Protein AF-A0AAW0NB12-F1 (afdb_monomer)

Solvent-accessible surface area (backbone atoms only — not comparable to full-atom values): 18457 Å² total; per-residue (Å²): 117,68,75,61,53,55,55,57,51,51,53,54,52,49,55,53,48,54,54,49,54,54,54,53,52,50,53,50,55,52,50,51,55,52,52,51,53,50,51,54,52,54,50,55,50,51,53,54,49,56,53,52,50,55,51,54,51,52,50,53,53,52,53,52,51,54,54,52,53,54,53,50,52,54,51,51,56,55,48,53,58,60,62,65,69,75,74,82,88,81,90,85,81,89,84,88,84,89,82,87,86,80,89,85,83,87,84,87,89,78,88,84,88,88,89,84,88,81,88,80,82,89,80,90,75,92,75,69,96,78,79,87,83,86,76,80,51,76,68,58,47,42,74,55,22,34,34,38,40,10,37,29,52,68,70,31,78,62,70,50,77,47,41,51,72,38,48,62,38,68,87,82,38,96,48,32,34,12,40,34,27,77,27,20,34,35,40,38,11,48,28,52,72,72,31,66,61,55,43,85,42,48,48,44,81,35,42,45,43,46,78,74,70,67,46,92,64,39,61,23,13,34,36,53,51,80,89,56,87,77,71,44,31,34,37,42,12,46,27,49,71,70,30,74,63,72,50,81,40,66,67,67,36,52,38,38,44,81,75,67,71,44,89,41,48,29,13,40,36,27,74,32,45,42,37,40,39,9,46,28,53,69,74,29,78,61,50,45,84,44,59,61,44,80,40,46,50,60,56,79,70,71,47,96,65,71,71,45,49,23,12,36,37,68,62,55,66,91,50,75

Radius of gyration: 36.0 Å; Cα contacts (8 Å, |Δi|>4): 485; chains: 1; bounding box: 144×62×65 Å

pLDDT: mean 75.83, std 21.48, range [28.12, 98.0]

Nearest PDB structures (foldseek):
  2jdf-assembly1_A  TM=9.282E-01  e=8.142E-27  Homo sapiens
  2jdg-assembly1_A  TM=9.202E-01  e=3.178E-25  Homo sapiens
  1i5i-assembly1_A  TM=9.420E-01  e=8.680E-25  Bos taurus
  4w9a-assembly1_A  TM=9.258E-01  e=4.807E-25  Bos taurus
  2m3c-assembly1_A  TM=9.471E-01  e=2.371E-24  Danio rerio

Foldseek 3Di:
DVVVVVVVVVVVVVVVVVVVVVVVVVVVVVVVVVVVVVVVVVVVVVVVVVVVVVVVVVVVVVVVVVVVVVVVVVVVVVVVVVVVVVPDDDDDDDDDDDDDDDDDDDDDDDDDDDDDDDDDDDDDDDDDPPPPPDDDDPVNQLVQWKKKFAQAFQRDHDIDMDSFWFQFCVVPYVFTFWMATQGAKKWWAQHGRNAHAIDIDFGGTGRGCCVVVVDPGGTTIMGGFDAFDDWWKKKWALAFQNDHDIDMDRFWFQFCCVPPVRFAGFWMAGQGAKKKFALDGRRDDTIDIDDHGTGRGQCPRRDDDDRGTTTMHGPHNVRD

Organism: NCBI:txid88201

Secondary structure (DSSP, 8-state):
-HHHHHHHHHHHHHHHHHHHHHHHHHHHHHHHHHHHHHHHHHHHHHHHHHHHHHHHHHHHHHHHHHHHHHHHHHHHHHHHHHHHTTS-----------------------------------------TTS--S---HHHHHHH-EEEEESSGGG-S-EEEESS-BS--TTT-S---EEEEEESEEEEESSSTT-S-EEEE-SEEETTHHHHH--SS---EEEEE----S--EEEEESSSTT-S-EEEESS-BS-HHHHH--S-B-EEEEEES-EEEEEETTTEEEEEEE-SEEES-STTSS-SS-PPB-EEEE--GGG-

Structure (mmCIF, N/CA/C/O backbone):
data_AF-A0AAW0NB12-F1
#
_entry.id   AF-A0AAW0NB12-F1
#
loop_
_atom_site.group_PDB
_atom_site.id
_atom_site.type_symbol
_atom_site.label_atom_id
_atom_site.label_alt_id
_atom_site.label_comp_id
_atom_site.label_asym_id
_atom_site.label_entity_id
_atom_site.label_seq_id
_atom_site.pdbx_PDB_ins_code
_atom_site.Cartn_x
_atom_site.Cartn_y
_atom_site.Cartn_z
_atom_site.occupancy
_atom_site.B_iso_or_equiv
_atom_site.auth_seq_id
_atom_site.auth_comp_id
_atom_site.auth_asym_id
_atom_site.auth_atom_id
_atom_site.pdbx_PDB_model_num
ATOM 1 N N . MET A 1 1 ? -88.731 -5.552 -23.422 1.00 56.22 1 MET A N 1
ATOM 2 C CA . MET A 1 1 ? -87.486 -6.009 -22.757 1.00 56.22 1 MET A CA 1
ATOM 3 C C . MET A 1 1 ? -86.233 -5.818 -23.615 1.00 56.22 1 MET A C 1
ATOM 5 O O . MET A 1 1 ? -85.197 -5.473 -23.064 1.00 56.22 1 MET A O 1
ATOM 9 N N . GLU A 1 2 ? -86.307 -5.967 -24.939 1.00 53.56 2 GLU A N 1
ATOM 10 C CA . GLU A 1 2 ? -85.151 -5.878 -25.854 1.00 53.56 2 GLU A CA 1
ATOM 11 C C . GLU A 1 2 ? -84.459 -4.495 -25.882 1.00 53.56 2 GLU A C 1
ATOM 13 O O . GLU A 1 2 ? -83.249 -4.405 -25.692 1.00 53.56 2 GLU A O 1
ATOM 18 N N . ARG A 1 3 ? -85.229 -3.395 -25.918 1.00 54.12 3 ARG A N 1
ATOM 19 C CA . ARG A 1 3 ? -84.695 -2.011 -25.902 1.00 54.12 3 ARG A CA 1
ATOM 20 C C . ARG A 1 3 ? -83.901 -1.622 -24.642 1.00 54.12 3 ARG A C 1
ATOM 22 O O . ARG A 1 3 ? -83.115 -0.679 -24.680 1.00 54.12 3 ARG A O 1
ATOM 29 N N . ALA A 1 4 ? -84.111 -2.307 -23.515 1.00 56.91 4 ALA A N 1
ATOM 30 C CA . ALA A 1 4 ? -83.374 -2.045 -22.274 1.00 56.91 4 ALA A CA 1
ATOM 31 C C . ALA A 1 4 ? -82.009 -2.759 -22.246 1.00 56.91 4 ALA A C 1
ATOM 33 O O . ALA A 1 4 ? -81.064 -2.245 -21.649 1.00 56.91 4 ALA A O 1
ATOM 34 N N . ARG A 1 5 ? -81.880 -3.907 -22.933 1.00 56.19 5 ARG A N 1
ATOM 35 C CA . ARG A 1 5 ? -80.599 -4.615 -23.091 1.00 56.19 5 ARG A CA 1
ATOM 36 C C . ARG A 1 5 ? -79.649 -3.865 -24.025 1.00 56.19 5 ARG A C 1
ATOM 38 O O . ARG A 1 5 ? -78.484 -3.700 -23.675 1.00 56.19 5 ARG A O 1
ATOM 45 N N . GLU A 1 6 ? -80.144 -3.324 -25.138 1.00 56.34 6 GLU A N 1
ATOM 46 C CA . GLU A 1 6 ? -79.308 -2.564 -26.085 1.00 56.34 6 GLU A CA 1
ATOM 47 C C . GLU A 1 6 ? -78.739 -1.267 -25.486 1.00 56.34 6 GLU A C 1
ATOM 49 O O . GLU A 1 6 ? -77.562 -0.958 -25.688 1.00 56.34 6 GLU A O 1
ATOM 54 N N . LYS A 1 7 ? -79.522 -0.535 -24.675 1.00 56.72 7 LYS A N 1
ATOM 55 C CA . LYS A 1 7 ? -79.034 0.670 -23.975 1.00 56.72 7 LYS A CA 1
ATOM 56 C C . LYS A 1 7 ? -77.896 0.358 -22.992 1.00 56.72 7 LYS A C 1
ATOM 58 O O . LYS A 1 7 ? -76.907 1.088 -22.956 1.00 56.72 7 LYS A O 1
ATOM 63 N N . GLY A 1 8 ? -77.995 -0.747 -22.247 1.00 55.44 8 GLY A N 1
ATOM 64 C CA . GLY A 1 8 ? -76.964 -1.165 -21.288 1.00 55.44 8 GLY A CA 1
ATOM 65 C C . GLY A 1 8 ? -75.665 -1.663 -21.937 1.00 55.44 8 GLY A C 1
ATOM 66 O O . GLY A 1 8 ? -74.581 -1.493 -21.372 1.00 55.44 8 GLY A O 1
ATOM 67 N N . GLU A 1 9 ? -75.736 -2.250 -23.136 1.00 57.16 9 GLU A N 1
ATOM 68 C CA . GLU A 1 9 ? -74.542 -2.637 -23.898 1.00 57.16 9 GLU A CA 1
ATOM 69 C C . GLU A 1 9 ? -73.851 -1.441 -24.566 1.00 57.16 9 GLU A C 1
ATOM 71 O O . GLU A 1 9 ? -72.616 -1.397 -24.609 1.00 57.16 9 GLU A O 1
ATOM 76 N N . GLY A 1 10 ? -74.620 -0.445 -25.022 1.00 57.81 10 GLY A N 1
ATOM 77 C CA . GLY A 1 10 ? -74.103 0.811 -25.571 1.00 57.81 10 GLY A CA 1
ATOM 78 C C . GLY A 1 10 ? -73.248 1.594 -24.569 1.00 57.81 10 GLY A C 1
ATOM 79 O O . GLY A 1 10 ? -72.112 1.954 -24.884 1.00 57.81 10 GLY A O 1
ATOM 80 N N . GLU A 1 11 ? -73.726 1.773 -23.333 1.00 59.28 11 GLU A N 1
ATOM 81 C CA . GLU A 1 11 ? -72.973 2.464 -22.271 1.00 59.28 11 GLU A CA 1
ATOM 82 C C . GLU A 1 11 ? -71.714 1.703 -21.833 1.00 59.28 11 GLU A C 1
ATOM 84 O O . GLU A 1 11 ? -70.651 2.302 -21.647 1.00 59.28 11 GLU A O 1
ATOM 89 N N . LYS A 1 12 ? -71.782 0.368 -21.716 1.00 59.44 12 LYS A N 1
ATOM 90 C CA . LYS A 1 12 ? -70.604 -0.456 -21.382 1.00 59.44 12 LYS A CA 1
ATOM 91 C C . LYS A 1 12 ? -69.551 -0.430 -22.491 1.00 59.44 12 LYS A C 1
ATOM 93 O O . LYS A 1 12 ? -68.354 -0.425 -22.192 1.00 59.44 12 LYS A O 1
ATOM 98 N N . ARG A 1 13 ? -69.966 -0.398 -23.764 1.00 60.12 13 ARG A N 1
ATOM 99 C CA . ARG A 1 13 ? -69.056 -0.224 -24.910 1.00 60.12 13 ARG A CA 1
ATOM 100 C C . ARG A 1 13 ? -68.461 1.185 -24.948 1.00 60.12 13 ARG A C 1
ATOM 102 O O . ARG A 1 13 ? -67.267 1.296 -25.215 1.00 60.12 13 ARG A O 1
ATOM 109 N N . GLY A 1 14 ? -69.240 2.221 -24.626 1.00 59.66 14 GLY A N 1
ATOM 110 C CA . GLY A 1 14 ? -68.771 3.605 -24.492 1.00 59.66 14 GLY A CA 1
ATOM 111 C C . GLY A 1 14 ? -67.677 3.745 -23.431 1.00 59.66 14 GLY A C 1
ATOM 112 O O . GLY A 1 14 ? -66.552 4.111 -23.763 1.00 59.66 14 GLY A O 1
ATOM 113 N N . ARG A 1 15 ? -67.947 3.298 -22.196 1.00 60.88 15 ARG A N 1
ATOM 114 C CA . ARG A 1 15 ? -66.969 3.333 -21.090 1.00 60.88 15 ARG A CA 1
ATOM 115 C C . ARG A 1 15 ? -65.707 2.515 -21.372 1.00 60.88 15 ARG A C 1
ATOM 117 O O . ARG A 1 15 ? -64.612 2.926 -21.002 1.00 60.88 15 ARG A O 1
ATOM 124 N N . ARG A 1 16 ? -65.824 1.361 -22.046 1.00 60.41 16 ARG A N 1
ATOM 125 C CA . ARG A 1 16 ? -64.653 0.561 -22.462 1.00 60.41 16 ARG A CA 1
ATOM 126 C C . ARG A 1 16 ? -63.826 1.237 -23.553 1.00 60.41 16 ARG A C 1
ATOM 128 O O . ARG A 1 16 ? -62.612 1.057 -23.557 1.00 60.41 16 ARG A O 1
ATOM 135 N N . LYS A 1 17 ? -64.451 1.962 -24.484 1.00 60.66 17 LYS A N 1
ATOM 136 C CA . LYS A 1 17 ? -63.722 2.732 -25.501 1.00 60.66 17 LYS A CA 1
ATOM 137 C C . LYS A 1 17 ? -62.992 3.905 -24.853 1.00 60.66 17 LYS A C 1
ATOM 139 O O . LYS A 1 17 ? -61.793 4.015 -25.041 1.00 60.66 17 LYS A O 1
ATOM 144 N N . GLU A 1 18 ? -63.669 4.670 -24.005 1.00 63.81 18 GLU A N 1
ATOM 145 C CA . GLU A 1 18 ? -63.096 5.819 -23.290 1.00 63.81 18 GLU A CA 1
ATOM 146 C C . GLU A 1 18 ? -61.934 5.416 -22.360 1.00 63.81 18 GLU A C 1
ATOM 148 O O . GLU A 1 18 ? -60.867 6.026 -22.378 1.00 63.81 18 GLU A O 1
ATOM 153 N N . SER A 1 19 ? -62.071 4.292 -21.644 1.00 65.44 19 SER A N 1
ATOM 154 C CA . SER A 1 19 ? -60.988 3.692 -20.849 1.00 65.44 19 SER A CA 1
ATOM 155 C C . SER A 1 19 ? -59.774 3.274 -21.688 1.00 65.44 19 SER A C 1
ATOM 157 O O . SER A 1 19 ? -58.645 3.381 -21.205 1.00 65.44 19 SER A O 1
ATOM 159 N N . LYS A 1 20 ? -59.980 2.770 -22.911 1.00 69.62 20 LYS A N 1
ATOM 160 C CA . LYS A 1 20 ? -58.876 2.402 -23.809 1.00 69.62 20 LYS A CA 1
ATOM 161 C C . LYS A 1 20 ? -58.169 3.643 -24.345 1.00 69.62 20 LYS A C 1
ATOM 163 O O . LYS A 1 20 ? -56.944 3.669 -24.330 1.00 69.62 20 LYS A O 1
ATOM 168 N N . THR A 1 21 ? -58.924 4.669 -24.734 1.00 71.88 21 THR A N 1
ATOM 169 C CA . THR A 1 21 ? -58.367 5.931 -25.235 1.00 71.88 21 THR A CA 1
ATOM 170 C C . THR A 1 21 ? -57.522 6.630 -24.169 1.00 71.88 21 THR A C 1
ATOM 172 O O . THR A 1 21 ? -56.379 6.981 -24.444 1.00 71.88 21 THR A O 1
ATOM 175 N N . ASN A 1 22 ? -58.011 6.723 -22.926 1.00 74.38 22 ASN A N 1
ATOM 176 C CA . ASN A 1 22 ? -57.257 7.344 -21.829 1.00 74.38 22 ASN A CA 1
ATOM 177 C C . ASN A 1 22 ? -55.949 6.598 -21.522 1.00 74.38 22 ASN A C 1
ATOM 179 O O . ASN A 1 22 ? -54.922 7.222 -21.264 1.00 74.38 22 ASN A O 1
ATOM 183 N N . LYS A 1 23 ? -55.962 5.261 -21.600 1.00 75.56 23 LYS A N 1
ATOM 184 C CA . LYS A 1 23 ? -54.773 4.434 -21.352 1.00 75.56 23 LYS A CA 1
ATOM 185 C C . LYS A 1 23 ? -53.738 4.538 -22.479 1.00 75.56 23 LYS A C 1
ATOM 187 O O . LYS A 1 23 ? -52.537 4.471 -22.226 1.00 75.56 23 LYS A O 1
ATOM 192 N N . GLU A 1 24 ? -54.182 4.712 -23.722 1.00 74.56 24 GLU A N 1
ATOM 193 C CA . GLU A 1 24 ? -53.285 5.004 -24.847 1.00 74.56 24 GLU A CA 1
ATOM 194 C C . GLU A 1 24 ? -52.670 6.403 -24.742 1.00 74.56 24 GLU A C 1
ATOM 196 O O . GLU A 1 24 ? -51.489 6.574 -25.050 1.00 74.56 24 GLU A O 1
ATOM 201 N N . GLU A 1 25 ? -53.433 7.391 -24.276 1.00 75.50 25 GLU A N 1
ATOM 202 C CA . GLU A 1 25 ? -52.942 8.756 -24.085 1.00 75.50 25 GLU A CA 1
ATOM 203 C C . GLU A 1 25 ? -51.913 8.847 -22.946 1.00 75.50 25 GLU A C 1
ATOM 205 O O . GLU A 1 25 ? -50.878 9.498 -23.095 1.00 75.50 25 GLU A O 1
ATOM 210 N N . GLU A 1 26 ? -52.139 8.133 -21.841 1.00 76.75 26 GLU A N 1
ATOM 211 C CA . GLU A 1 26 ? -51.194 8.022 -20.723 1.00 76.75 26 GLU A CA 1
ATOM 212 C C . GLU A 1 26 ? -49.874 7.363 -21.160 1.00 76.75 26 GLU A C 1
ATOM 214 O O . GLU A 1 26 ? -48.799 7.924 -20.944 1.00 76.75 26 GLU A O 1
ATOM 219 N N . ASN A 1 27 ? -49.945 6.254 -21.906 1.00 78.31 27 ASN A N 1
ATOM 220 C CA . ASN A 1 27 ? -48.760 5.594 -22.462 1.00 78.31 27 ASN A CA 1
ATOM 221 C C . ASN A 1 27 ? -47.966 6.495 -23.426 1.00 78.31 27 ASN A C 1
ATOM 223 O O . ASN A 1 27 ? -46.736 6.415 -23.472 1.00 78.31 27 ASN A O 1
ATOM 227 N N . ARG A 1 28 ? -48.639 7.354 -24.209 1.00 79.69 28 ARG A N 1
ATOM 228 C CA . ARG A 1 28 ? -47.956 8.334 -25.075 1.00 79.69 28 ARG A CA 1
ATOM 229 C C . ARG A 1 28 ? -47.208 9.377 -24.247 1.00 79.69 28 ARG A C 1
ATOM 231 O O . ARG A 1 28 ? -46.040 9.634 -24.532 1.00 79.69 28 ARG A O 1
ATOM 238 N N . ARG A 1 29 ? -47.831 9.905 -23.189 1.00 79.88 29 ARG A N 1
ATOM 239 C CA . ARG A 1 29 ? -47.205 10.886 -22.284 1.00 79.88 29 ARG A CA 1
ATOM 240 C C . ARG A 1 29 ? -46.000 10.301 -21.544 1.00 79.88 29 ARG A C 1
ATOM 242 O O . ARG A 1 29 ? -44.989 10.984 -21.389 1.00 79.88 29 ARG A O 1
ATOM 249 N N . ASP A 1 30 ? -46.069 9.042 -21.121 1.00 78.94 30 ASP A N 1
ATOM 250 C CA . ASP A 1 30 ? -44.945 8.371 -20.458 1.00 78.94 30 ASP A CA 1
ATOM 251 C C . ASP A 1 30 ? -43.785 8.082 -21.412 1.00 78.94 30 ASP A C 1
ATOM 253 O O . ASP A 1 30 ? -42.617 8.248 -21.043 1.00 78.94 30 ASP A O 1
ATOM 257 N N . LYS A 1 31 ? -44.091 7.725 -22.664 1.00 83.31 31 LYS A N 1
ATOM 258 C CA . LYS A 1 31 ? -43.077 7.561 -23.707 1.00 83.31 31 LYS A CA 1
ATOM 259 C C . LYS A 1 31 ? -42.360 8.881 -24.005 1.00 83.31 31 LYS A C 1
ATOM 261 O O . LYS A 1 31 ? -41.130 8.901 -24.038 1.00 83.31 31 LYS A O 1
ATOM 266 N N . GLU A 1 32 ? -43.096 9.984 -24.133 1.00 83.25 32 GLU A N 1
ATOM 267 C CA . GLU A 1 32 ? -42.519 11.321 -24.337 1.00 83.25 32 GLU A CA 1
ATOM 268 C C . GLU A 1 32 ? -41.631 11.753 -23.158 1.00 83.25 32 GLU A C 1
ATOM 270 O O . GLU A 1 32 ? -40.497 12.189 -23.369 1.00 83.25 32 GLU A O 1
ATOM 275 N N . ARG A 1 33 ? -42.070 11.532 -21.907 1.00 80.06 33 ARG A N 1
ATOM 276 C CA . ARG A 1 33 ? -41.236 11.792 -20.714 1.00 80.06 33 ARG A CA 1
ATOM 277 C C . ARG A 1 33 ? -39.968 10.938 -20.686 1.00 80.06 33 ARG A C 1
ATOM 279 O O . ARG A 1 33 ? -38.929 11.393 -20.199 1.00 80.06 33 ARG A O 1
ATOM 286 N N . GLY A 1 34 ? -40.040 9.693 -21.158 1.00 80.88 34 GLY A N 1
ATOM 287 C CA . GLY A 1 34 ? -38.885 8.804 -21.284 1.00 80.88 34 GLY A CA 1
ATOM 288 C C . GLY A 1 34 ? -37.861 9.328 -22.293 1.00 80.88 34 GLY A C 1
ATOM 289 O O . GLY A 1 34 ? -36.670 9.419 -21.981 1.00 80.88 34 GLY A O 1
ATOM 290 N N . GLU A 1 35 ? -38.328 9.745 -23.470 1.00 81.94 35 GLU A N 1
ATOM 291 C CA . GLU A 1 35 ? -37.481 10.300 -24.531 1.00 81.94 35 GLU A CA 1
ATOM 292 C C . GLU A 1 35 ? -36.835 11.635 -24.126 1.00 81.94 35 GLU A C 1
ATOM 294 O O . GLU A 1 35 ? -35.654 11.864 -24.405 1.00 81.94 35 GLU A O 1
ATOM 299 N N . GLU A 1 36 ? -37.556 12.499 -23.409 1.00 79.56 36 GLU A N 1
ATOM 300 C CA . GLU A 1 36 ? -37.026 13.772 -22.909 1.00 79.56 36 GLU A CA 1
ATOM 301 C C . GLU A 1 36 ? -35.926 13.562 -21.853 1.00 79.56 36 GLU A C 1
ATOM 303 O O . GLU A 1 36 ? -34.857 14.184 -21.913 1.00 79.56 36 GLU A O 1
ATOM 308 N N . LYS A 1 37 ? -36.116 12.600 -20.938 1.00 79.56 37 LYS A N 1
ATOM 309 C CA . LYS A 1 37 ? -35.080 12.195 -19.973 1.00 79.56 37 LYS A CA 1
ATOM 310 C C . LYS A 1 37 ? -33.838 11.643 -20.673 1.00 79.56 37 LYS A C 1
ATOM 312 O O . LYS A 1 37 ? -32.719 12.000 -20.293 1.00 79.56 37 LYS A O 1
ATOM 317 N N . GLU A 1 38 ? -34.001 10.815 -21.705 1.00 78.62 38 GLU A N 1
ATOM 318 C CA . GLU A 1 38 ? -32.868 10.314 -22.490 1.00 78.62 38 GLU A CA 1
ATOM 319 C C . GLU A 1 38 ? -32.112 11.433 -23.215 1.00 78.62 38 GLU A C 1
ATOM 321 O O . GLU A 1 38 ? -30.874 11.440 -23.203 1.00 78.62 38 GLU A O 1
ATOM 326 N N . ARG A 1 39 ? -32.824 12.400 -23.812 1.00 80.31 39 ARG A N 1
ATOM 327 C CA . ARG A 1 39 ? -32.204 13.567 -24.462 1.00 80.31 39 ARG A CA 1
ATOM 328 C C . ARG A 1 39 ? -31.359 14.365 -23.470 1.00 80.31 39 ARG A C 1
ATOM 330 O O . ARG A 1 39 ? -30.182 14.607 -23.748 1.00 80.31 39 ARG A O 1
ATOM 337 N N . GLY A 1 40 ? -31.885 14.646 -22.276 1.00 81.50 40 GLY A N 1
ATOM 338 C CA . GLY A 1 40 ? -31.142 15.346 -21.222 1.00 81.50 40 GLY A CA 1
ATOM 339 C C . GLY A 1 40 ? -29.903 14.583 -20.728 1.00 81.50 40 GLY A C 1
ATOM 340 O O . GLY A 1 40 ? -28.862 15.180 -20.436 1.00 81.50 40 GLY A O 1
ATOM 341 N N . VAL A 1 41 ? -29.955 13.246 -20.670 1.00 78.06 41 VAL A N 1
ATOM 342 C CA . VAL A 1 41 ? -28.785 12.417 -20.320 1.00 78.06 41 VAL A CA 1
ATOM 343 C C . VAL A 1 41 ? -27.725 12.449 -21.427 1.00 78.06 41 VAL A C 1
ATOM 345 O O . VAL A 1 41 ? -26.530 12.546 -21.124 1.00 78.06 41 VAL A O 1
ATOM 348 N N . ARG A 1 42 ? -28.129 12.392 -22.703 1.00 78.12 42 ARG A N 1
ATOM 349 C CA . ARG A 1 42 ? -27.206 12.476 -23.850 1.00 78.12 42 ARG A CA 1
ATOM 350 C C . ARG A 1 42 ? -26.511 13.836 -23.912 1.00 78.12 42 ARG A C 1
ATOM 352 O O . ARG A 1 42 ? -25.300 13.878 -24.127 1.00 78.12 42 ARG A O 1
ATOM 359 N N . GLU A 1 43 ? -27.229 14.921 -23.647 1.00 80.00 43 GLU A N 1
ATOM 360 C CA . GLU A 1 43 ? -26.672 16.276 -23.607 1.00 80.00 43 GLU A CA 1
ATOM 361 C C . GLU A 1 43 ? -25.661 16.449 -22.461 1.00 80.00 43 GLU A C 1
ATOM 363 O O . GLU A 1 43 ? -24.505 16.803 -22.699 1.00 80.00 43 GLU A O 1
ATOM 368 N N . LYS A 1 44 ? -26.008 16.020 -21.237 1.00 78.25 44 LYS A N 1
ATOM 369 C CA . LYS A 1 44 ? -25.070 16.023 -20.096 1.00 78.25 44 LYS A CA 1
ATOM 370 C C . LYS A 1 44 ? -23.807 15.194 -20.357 1.00 78.25 44 LYS A C 1
ATOM 372 O O . LYS A 1 44 ? -22.729 15.534 -19.860 1.00 78.25 44 LYS A O 1
ATOM 377 N N . ARG A 1 45 ? -23.906 14.092 -21.115 1.00 77.62 45 ARG A N 1
ATOM 378 C CA . ARG A 1 45 ? -22.738 13.292 -21.530 1.00 77.62 45 ARG A CA 1
ATOM 379 C C . ARG A 1 45 ? -21.858 14.044 -22.533 1.00 77.62 45 ARG A C 1
ATOM 381 O O . ARG A 1 45 ? -20.636 13.996 -22.381 1.00 77.62 45 ARG A O 1
ATOM 388 N N . ARG A 1 46 ? -22.446 14.763 -23.497 1.00 78.94 46 ARG A N 1
ATOM 389 C CA . ARG A 1 46 ? -21.709 15.598 -24.466 1.00 78.94 46 ARG A CA 1
ATOM 390 C C . ARG A 1 46 ? -20.945 16.729 -23.771 1.00 78.94 46 ARG A C 1
ATOM 392 O O . ARG A 1 46 ? -19.742 16.867 -23.994 1.00 78.94 46 ARG A O 1
ATOM 399 N N . ASP A 1 47 ? -21.578 17.433 -22.835 1.00 79.38 47 ASP A N 1
ATOM 400 C CA . ASP A 1 47 ? -20.935 18.516 -22.077 1.00 79.38 47 ASP A CA 1
ATOM 401 C C . ASP A 1 47 ? -19.775 18.031 -21.204 1.00 79.38 47 ASP A C 1
ATOM 403 O O . ASP A 1 47 ? -18.707 18.652 -21.147 1.00 79.38 47 ASP A O 1
ATOM 407 N N . ARG A 1 48 ? -19.947 16.880 -20.540 1.00 74.19 48 ARG A N 1
ATOM 408 C CA . ARG A 1 48 ? -18.868 16.239 -19.772 1.00 74.19 48 ARG A CA 1
ATOM 409 C C . ARG A 1 48 ? -17.711 15.803 -20.673 1.00 74.19 48 ARG A C 1
ATOM 411 O O . ARG A 1 48 ? -16.558 15.915 -20.255 1.00 74.19 48 ARG A O 1
ATOM 418 N N . GLY A 1 49 ? -17.998 15.340 -21.891 1.00 79.12 49 GLY A N 1
ATOM 419 C CA . GLY A 1 49 ? -16.987 15.029 -22.906 1.00 79.12 49 GLY A CA 1
ATOM 420 C C . GLY A 1 49 ? -16.169 16.261 -23.301 1.00 79.12 49 GLY A C 1
ATOM 421 O O . GLY A 1 49 ? -14.943 16.240 -23.193 1.00 79.12 49 GLY A O 1
ATOM 422 N N . SER A 1 50 ? -16.848 17.362 -23.637 1.00 77.31 50 SER A N 1
ATOM 423 C CA . SER A 1 50 ? -16.216 18.635 -24.016 1.00 77.31 50 SER A CA 1
ATOM 424 C C . SER A 1 50 ? -15.347 19.223 -22.892 1.00 77.31 50 SER A C 1
ATOM 426 O O . SER A 1 50 ? -14.217 19.661 -23.127 1.00 77.31 50 SER A O 1
ATOM 428 N N . LYS A 1 51 ? -15.810 19.166 -21.632 1.00 76.94 51 LYS A N 1
ATOM 429 C CA . LYS A 1 51 ? -15.009 19.598 -20.467 1.00 76.94 51 LYS A CA 1
ATOM 430 C C . LYS A 1 51 ? -13.739 18.757 -20.289 1.00 76.94 51 LYS A C 1
ATOM 432 O O . LYS A 1 51 ? -12.659 19.325 -20.125 1.00 76.94 51 LYS A O 1
ATOM 437 N N . ARG A 1 52 ? -13.841 17.426 -20.397 1.00 75.12 52 ARG A N 1
ATOM 438 C CA . ARG A 1 52 ? -12.688 16.509 -20.296 1.00 75.12 52 ARG A CA 1
ATOM 439 C C . ARG A 1 52 ? -11.659 16.740 -21.399 1.00 75.12 52 ARG A C 1
ATOM 441 O O . ARG A 1 52 ? -10.458 16.649 -21.151 1.00 75.12 52 ARG A O 1
ATOM 448 N N . GLU A 1 53 ? -12.103 17.045 -22.613 1.00 76.19 53 GLU A N 1
ATOM 449 C CA . GLU A 1 53 ? -11.201 17.323 -23.731 1.00 76.19 53 GLU A CA 1
ATOM 450 C C . GLU A 1 53 ? -10.427 18.636 -23.531 1.00 76.19 53 GLU A C 1
ATOM 452 O O . GLU A 1 53 ? -9.204 18.673 -23.706 1.00 76.19 53 GLU A O 1
ATOM 457 N N . LYS A 1 54 ? -11.101 19.688 -23.043 1.00 77.75 54 LYS A N 1
ATOM 458 C CA . LYS A 1 54 ? -10.453 20.958 -22.675 1.00 77.75 54 LYS A CA 1
ATOM 459 C C . LYS A 1 54 ? -9.415 20.780 -21.559 1.00 77.75 54 LYS A C 1
ATOM 461 O O . LYS A 1 54 ? -8.333 21.366 -21.641 1.00 77.75 54 LYS A O 1
ATOM 466 N N . GLU A 1 55 ? -9.698 19.961 -20.546 1.00 74.62 55 GLU A N 1
ATOM 467 C CA . GLU A 1 55 ? -8.740 19.642 -19.474 1.00 74.62 55 GLU A CA 1
ATOM 468 C C . GLU A 1 55 ? -7.519 18.871 -19.992 1.00 74.62 55 GLU A C 1
ATOM 470 O O . GLU A 1 55 ? -6.382 19.277 -19.734 1.00 74.62 55 GLU A O 1
ATOM 475 N N . ARG A 1 56 ? -7.725 17.840 -20.825 1.00 74.50 56 ARG A N 1
ATOM 476 C CA . ARG A 1 56 ? -6.629 17.099 -21.480 1.00 74.50 56 ARG A CA 1
ATOM 477 C C . ARG A 1 56 ? -5.744 18.012 -22.334 1.00 74.50 56 ARG A C 1
ATOM 479 O O . ARG A 1 56 ? -4.520 17.852 -22.356 1.00 74.50 56 ARG A O 1
ATOM 486 N N . GLY A 1 57 ? -6.335 18.998 -23.013 1.00 77.88 57 GLY A N 1
ATOM 487 C CA . GLY A 1 57 ? -5.601 20.020 -23.762 1.00 77.88 57 GLY A CA 1
ATOM 488 C C . GLY A 1 57 ? -4.706 20.891 -22.870 1.00 77.88 57 GLY A C 1
ATOM 489 O O . GLY A 1 57 ? -3.541 21.134 -23.208 1.00 77.88 57 GLY A O 1
ATOM 490 N N . LYS A 1 58 ? -5.209 21.320 -21.704 1.00 76.56 58 LYS A N 1
ATOM 491 C CA . LYS A 1 58 ? -4.435 22.092 -20.714 1.00 76.56 58 LYS A CA 1
ATOM 492 C C . LYS A 1 58 ? -3.281 21.273 -20.128 1.00 76.56 58 LYS A C 1
ATOM 494 O O . LYS A 1 58 ? -2.156 21.773 -20.066 1.00 76.56 58 LYS A O 1
ATOM 499 N N . GLU A 1 59 ? -3.510 20.004 -19.791 1.00 70.81 59 GLU A N 1
ATOM 500 C CA . GLU A 1 59 ? -2.455 19.112 -19.290 1.00 70.81 59 GLU A CA 1
ATOM 501 C C . GLU A 1 59 ? -1.343 18.872 -20.318 1.00 70.81 59 GLU A C 1
ATOM 503 O O . GLU A 1 59 ? -0.156 18.933 -19.977 1.00 70.81 59 GLU A O 1
ATOM 508 N N . ARG A 1 60 ? -1.697 18.646 -21.593 1.00 74.69 60 ARG A N 1
ATOM 509 C CA . ARG A 1 60 ? -0.715 18.481 -22.681 1.00 74.69 60 ARG A CA 1
ATOM 510 C C . ARG A 1 60 ? 0.173 19.718 -22.831 1.00 74.69 60 ARG A C 1
ATOM 512 O O . ARG A 1 60 ? 1.397 19.580 -22.913 1.00 74.69 60 ARG A O 1
ATOM 519 N N . LYS A 1 61 ? -0.413 20.922 -22.789 1.00 72.94 61 LYS A N 1
ATOM 520 C CA . LYS A 1 61 ? 0.338 22.192 -22.821 1.00 72.94 61 LYS A CA 1
ATOM 521 C C . LYS A 1 61 ? 1.256 22.343 -21.598 1.00 72.94 61 LYS A C 1
ATOM 523 O O . LYS A 1 61 ? 2.430 22.685 -21.756 1.00 72.94 61 LYS A O 1
ATOM 528 N N . GLY A 1 62 ? 0.772 22.004 -20.400 1.00 74.88 62 GLY A N 1
ATOM 529 C CA . GLY A 1 62 ? 1.563 22.026 -19.163 1.00 74.88 62 GLY A CA 1
ATOM 530 C C . GLY A 1 62 ? 2.763 21.068 -19.185 1.00 74.88 62 GLY A C 1
ATOM 531 O O . GLY A 1 62 ? 3.884 21.464 -18.854 1.00 74.88 62 GLY A O 1
ATOM 532 N N . ARG A 1 63 ? 2.568 19.827 -19.656 1.00 68.69 63 ARG A N 1
ATOM 533 C CA . ARG A 1 63 ? 3.653 18.841 -19.838 1.00 68.69 63 ARG A CA 1
ATOM 534 C C . ARG A 1 63 ? 4.699 19.323 -20.850 1.00 68.69 63 ARG A C 1
ATOM 536 O O . ARG A 1 63 ? 5.893 19.113 -20.635 1.00 68.69 63 ARG A O 1
ATOM 543 N N . GLY A 1 64 ? 4.272 19.995 -21.921 1.00 74.44 64 GLY A N 1
ATOM 544 C CA . GLY A 1 64 ? 5.165 20.603 -22.911 1.00 74.44 64 GLY A CA 1
ATOM 545 C C . GLY A 1 64 ? 6.077 21.682 -22.316 1.00 74.44 64 GLY A C 1
ATOM 546 O O . GLY A 1 64 ? 7.289 21.642 -22.538 1.00 74.44 64 GLY A O 1
ATOM 547 N N . LYS A 1 65 ? 5.519 22.594 -21.506 1.00 72.19 65 LYS A N 1
ATOM 548 C CA . LYS A 1 65 ? 6.280 23.658 -20.824 1.00 72.19 65 LYS A CA 1
ATOM 549 C C . LYS A 1 65 ? 7.325 23.075 -19.863 1.00 72.19 65 LYS A C 1
ATOM 551 O O . LYS A 1 65 ? 8.512 23.336 -20.028 1.00 72.19 65 LYS A O 1
ATOM 556 N N . ARG A 1 66 ? 6.920 22.138 -18.994 1.00 72.44 66 ARG A N 1
ATOM 557 C CA . ARG A 1 66 ? 7.832 21.451 -18.054 1.00 72.44 66 ARG A CA 1
ATOM 558 C C . ARG A 1 66 ? 8.980 20.712 -18.756 1.00 72.44 66 ARG A C 1
ATOM 560 O O . ARG A 1 66 ? 10.109 20.710 -18.267 1.00 72.44 66 ARG A O 1
ATOM 567 N N . LYS A 1 67 ? 8.725 20.092 -19.918 1.00 71.25 67 LYS A N 1
ATOM 568 C CA . LYS A 1 67 ? 9.777 19.444 -20.725 1.00 71.25 67 LYS A CA 1
ATOM 569 C C . LYS A 1 67 ? 10.780 20.456 -21.295 1.00 71.25 67 LYS A C 1
ATOM 571 O O . LYS A 1 67 ? 11.970 20.140 -21.336 1.00 71.25 67 LYS A O 1
ATOM 576 N N . LYS A 1 68 ? 10.332 21.644 -21.722 1.00 70.06 68 LYS A N 1
ATOM 577 C CA . LYS A 1 68 ? 11.221 22.725 -22.187 1.00 70.06 68 LYS A CA 1
ATOM 578 C C . LYS A 1 68 ? 12.084 23.261 -21.041 1.00 70.06 68 LYS A C 1
ATOM 580 O O . LYS A 1 68 ? 13.300 23.329 -21.204 1.00 70.06 68 LYS A O 1
ATOM 585 N N . ASP A 1 69 ? 11.494 23.499 -19.873 1.00 74.38 69 ASP A N 1
ATOM 586 C CA . ASP A 1 69 ? 12.214 24.000 -18.692 1.00 74.38 69 ASP A CA 1
ATOM 587 C C . ASP A 1 69 ? 13.285 23.003 -18.218 1.00 74.38 69 ASP A C 1
ATOM 589 O O . ASP A 1 69 ? 14.441 23.370 -17.996 1.00 74.38 69 ASP A O 1
ATOM 593 N N . ARG A 1 70 ? 12.954 21.702 -18.175 1.00 75.81 70 ARG A N 1
ATOM 594 C CA . ARG A 1 70 ? 13.911 20.637 -17.823 1.00 75.81 70 ARG A CA 1
ATOM 595 C C . ARG A 1 70 ? 15.067 20.537 -18.823 1.00 75.81 70 ARG A C 1
ATOM 597 O O . ARG A 1 70 ? 16.204 20.307 -18.415 1.00 75.81 70 ARG A O 1
ATOM 604 N N . LYS A 1 71 ? 14.806 20.718 -20.126 1.00 74.94 71 LYS A N 1
ATOM 605 C CA . LYS A 1 71 ? 15.864 20.779 -21.154 1.00 74.94 71 LYS A CA 1
ATOM 606 C C . LYS A 1 71 ? 16.744 22.025 -20.990 1.00 74.94 71 LYS A C 1
ATOM 608 O O . LYS A 1 71 ? 17.956 21.918 -21.160 1.00 74.94 71 LYS A O 1
ATOM 613 N N . GLY A 1 72 ? 16.159 23.168 -20.626 1.00 78.62 72 GLY A N 1
ATOM 614 C CA . GLY A 1 72 ? 16.887 24.404 -20.325 1.00 78.62 72 GLY A CA 1
ATOM 615 C C . GLY A 1 72 ? 17.831 24.250 -19.131 1.00 78.62 72 GLY A C 1
ATOM 616 O O . GLY A 1 72 ? 19.015 24.561 -19.244 1.00 78.62 72 GLY A O 1
ATOM 617 N N . ARG A 1 73 ? 17.341 23.671 -18.026 1.00 72.69 73 ARG A N 1
ATOM 618 C CA . ARG A 1 73 ? 18.142 23.407 -16.819 1.00 72.69 73 ARG A CA 1
ATOM 619 C C . ARG A 1 73 ? 19.316 22.461 -17.094 1.00 72.69 73 ARG A C 1
ATOM 621 O O . ARG A 1 73 ? 20.450 22.803 -16.784 1.00 72.69 73 ARG A O 1
ATOM 628 N N . LYS A 1 74 ? 19.080 21.351 -17.807 1.00 74.50 74 LYS A N 1
ATOM 629 C CA . LYS A 1 74 ? 20.152 20.422 -18.216 1.00 74.50 74 LYS A CA 1
ATOM 630 C C . LYS A 1 74 ? 21.204 21.068 -19.128 1.00 74.50 74 LYS A C 1
ATOM 632 O O . LYS A 1 74 ? 22.370 20.685 -19.081 1.00 74.50 74 LYS A O 1
ATOM 637 N N . ARG A 1 75 ? 20.818 22.029 -19.980 1.00 73.12 75 ARG A N 1
ATOM 638 C CA . ARG A 1 75 ? 21.774 22.793 -20.804 1.00 73.12 75 ARG A CA 1
ATOM 639 C C . ARG A 1 75 ? 22.648 23.722 -19.957 1.00 73.12 75 ARG A C 1
ATOM 641 O O . ARG A 1 75 ? 23.836 23.804 -20.248 1.00 73.12 75 ARG A O 1
ATOM 648 N N . ARG A 1 76 ? 22.087 24.375 -18.931 1.00 70.00 76 ARG A N 1
ATOM 649 C CA . ARG A 1 76 ? 22.844 25.228 -17.993 1.00 70.00 76 ARG A CA 1
ATOM 650 C C . ARG A 1 76 ? 23.839 24.410 -17.169 1.00 70.00 76 ARG A C 1
ATOM 652 O O . ARG A 1 76 ? 25.028 24.689 -17.239 1.00 70.00 76 ARG A O 1
ATOM 659 N N . GLU A 1 77 ? 23.390 23.309 -16.570 1.00 73.69 77 GLU A N 1
ATOM 660 C CA . GLU A 1 77 ? 24.253 22.400 -15.792 1.00 73.69 77 GLU A CA 1
ATOM 661 C C . GLU A 1 77 ? 25.406 21.817 -16.638 1.00 73.69 77 GLU A C 1
ATOM 663 O O . GLU A 1 77 ? 26.531 21.656 -16.168 1.00 73.69 77 GLU A O 1
ATOM 668 N N . ARG A 1 78 ? 25.168 21.529 -17.929 1.00 71.38 78 ARG A N 1
ATOM 669 C CA . ARG A 1 78 ? 26.223 21.058 -18.847 1.00 71.38 78 ARG A CA 1
ATOM 670 C C . ARG A 1 78 ? 27.210 22.164 -19.241 1.00 71.38 78 ARG A C 1
ATOM 672 O O . ARG A 1 78 ? 28.343 21.840 -19.591 1.00 71.38 78 ARG A O 1
ATOM 679 N N . LYS A 1 79 ? 26.792 23.433 -19.222 1.00 70.75 79 LYS A N 1
ATOM 680 C CA . LYS A 1 79 ? 27.666 24.585 -19.487 1.00 70.75 79 LYS A CA 1
ATOM 681 C C . LYS A 1 79 ? 28.557 24.865 -18.272 1.00 70.75 79 LYS A C 1
ATOM 683 O O . LYS A 1 79 ? 29.770 24.919 -18.433 1.00 70.75 79 LYS A O 1
ATOM 688 N N . GLU A 1 80 ? 27.980 24.855 -17.072 1.00 70.50 80 GLU A N 1
ATOM 689 C CA . GLU A 1 80 ? 28.701 25.006 -15.797 1.00 70.50 80 GLU A CA 1
ATOM 690 C C . GLU A 1 80 ? 29.750 23.899 -15.590 1.00 70.50 80 GLU A C 1
ATOM 692 O O . GLU A 1 80 ? 30.896 24.183 -15.253 1.00 70.50 80 GLU A O 1
ATOM 697 N N . ARG A 1 81 ? 29.429 22.633 -15.910 1.00 67.75 81 ARG A N 1
ATOM 698 C CA . ARG A 1 81 ? 30.416 21.532 -15.864 1.00 67.75 81 ARG A CA 1
ATOM 699 C C . ARG A 1 81 ? 31.568 21.680 -16.862 1.00 67.75 81 ARG A C 1
ATOM 701 O O . ARG A 1 81 ? 32.654 21.171 -16.609 1.00 67.75 81 ARG A O 1
ATOM 708 N N . LYS A 1 82 ? 31.343 22.326 -18.011 1.00 64.69 82 LYS A N 1
ATOM 709 C CA . LYS A 1 82 ? 32.401 22.570 -19.005 1.00 64.69 82 LYS A CA 1
ATOM 710 C C . LYS A 1 82 ? 33.303 23.741 -18.616 1.00 64.69 82 LYS A C 1
ATOM 712 O O . LYS A 1 82 ? 34.467 23.738 -19.000 1.00 64.69 82 LYS A O 1
ATOM 717 N N . GLU A 1 83 ? 32.778 24.710 -17.874 1.00 62.47 83 GLU A N 1
ATOM 718 C CA . GLU A 1 83 ? 33.540 25.856 -17.367 1.00 62.47 83 GLU A CA 1
ATOM 719 C C . GLU A 1 83 ? 34.338 25.486 -16.103 1.00 62.47 83 GLU A C 1
ATOM 721 O O . GLU A 1 83 ? 35.506 25.850 -16.006 1.00 62.47 83 GLU A O 1
ATOM 726 N N . GLY A 1 84 ? 33.792 24.646 -15.214 1.00 54.88 84 GLY A N 1
ATOM 727 C CA . GLY A 1 84 ? 34.504 24.164 -14.019 1.00 54.88 84 GLY A CA 1
ATOM 728 C C . GLY A 1 84 ? 35.683 23.217 -14.292 1.00 54.88 84 GLY A C 1
ATOM 729 O O . GLY A 1 84 ? 36.585 23.111 -13.469 1.00 54.88 84 GLY A O 1
ATOM 730 N N . ASN A 1 85 ? 35.730 22.560 -15.458 1.00 53.00 85 ASN A N 1
ATOM 731 C CA . ASN A 1 85 ? 36.783 21.588 -15.787 1.00 53.00 85 ASN A CA 1
ATOM 732 C C . ASN A 1 85 ? 38.008 22.195 -16.503 1.00 53.00 85 ASN A C 1
ATOM 734 O O . ASN A 1 85 ? 38.869 21.458 -16.971 1.00 53.00 85 ASN A O 1
ATOM 738 N N . ARG A 1 86 ? 38.091 23.529 -16.622 1.00 52.78 86 ARG A N 1
ATOM 739 C CA . ARG A 1 86 ? 39.281 24.233 -17.144 1.00 52.78 86 ARG A CA 1
ATOM 740 C C . ARG A 1 86 ? 40.241 24.715 -16.045 1.00 52.78 86 ARG A C 1
ATOM 742 O O . ARG A 1 86 ? 41.226 25.363 -16.367 1.00 52.78 86 ARG A O 1
ATOM 749 N N . GLY A 1 87 ? 39.959 24.422 -14.772 1.00 49.25 87 GLY A N 1
ATOM 750 C CA . GLY A 1 87 ? 40.682 24.992 -13.627 1.00 49.25 87 GLY A CA 1
ATOM 751 C C . GLY A 1 87 ? 41.704 24.094 -12.923 1.00 49.25 87 GLY A C 1
ATOM 752 O O . GLY A 1 87 ? 42.304 24.552 -11.961 1.00 49.25 87 GLY A O 1
ATOM 753 N N . PHE A 1 88 ? 41.919 22.842 -13.341 1.00 44.94 88 PHE A N 1
ATOM 754 C CA . PHE A 1 88 ? 42.827 21.924 -12.633 1.00 44.94 88 PHE A CA 1
ATOM 755 C C . PHE A 1 88 ? 43.798 21.224 -13.591 1.00 44.94 88 PHE A C 1
ATOM 757 O O . PHE A 1 88 ? 43.605 20.085 -14.003 1.00 44.94 88 PHE A O 1
ATOM 764 N N . SER A 1 89 ? 44.877 21.928 -13.926 1.00 40.88 89 SER A N 1
ATOM 765 C CA . SER A 1 89 ? 46.123 21.339 -14.422 1.00 40.88 89 SER A CA 1
ATOM 766 C C . SER A 1 89 ? 47.302 22.023 -13.722 1.00 40.88 89 SER A C 1
ATOM 768 O O . SER A 1 89 ? 47.831 23.020 -14.203 1.00 40.88 89 SER A O 1
ATOM 770 N N . GLY A 1 90 ? 47.685 21.504 -12.558 1.00 37.56 90 GLY A N 1
ATOM 771 C CA . GLY A 1 90 ? 48.880 21.897 -11.812 1.00 37.56 90 GLY A CA 1
ATOM 772 C C . GLY A 1 90 ? 49.321 20.704 -10.973 1.00 37.56 90 GLY A C 1
ATOM 773 O O . GLY A 1 90 ? 48.606 20.312 -10.057 1.00 37.56 90 GLY A O 1
ATOM 774 N N . GLY A 1 91 ? 50.404 20.044 -11.386 1.00 41.62 91 GLY A N 1
ATOM 775 C CA . GLY A 1 91 ? 50.805 18.727 -10.890 1.00 41.62 91 GLY A CA 1
ATOM 776 C C . GLY A 1 91 ? 51.481 18.710 -9.521 1.00 41.62 91 GLY A C 1
ATOM 777 O O . GLY A 1 91 ? 51.857 19.745 -8.987 1.00 41.62 91 GLY A O 1
ATOM 778 N N . GLN A 1 92 ? 51.721 17.498 -9.016 1.00 37.53 92 GLN A N 1
ATOM 779 C CA . GLN A 1 92 ? 52.812 17.198 -8.090 1.00 37.53 92 GLN A CA 1
ATOM 780 C C . GLN A 1 92 ? 53.164 15.704 -8.144 1.00 37.53 92 GLN A C 1
ATOM 782 O O . GLN A 1 92 ? 52.300 14.841 -8.290 1.00 37.53 92 GLN A O 1
ATOM 787 N N . LYS A 1 93 ? 54.474 15.445 -8.126 1.00 37.88 93 LYS A N 1
ATOM 788 C CA . LYS A 1 93 ? 55.147 14.153 -8.291 1.00 37.88 93 LYS A CA 1
ATOM 789 C C . LYS A 1 93 ? 55.307 13.414 -6.951 1.00 37.88 93 LYS A C 1
ATOM 791 O O . LYS A 1 93 ? 55.555 14.049 -5.939 1.00 37.88 93 LYS A O 1
ATOM 796 N N . ALA A 1 94 ? 55.256 12.084 -7.060 1.00 39.59 94 ALA A N 1
ATOM 797 C CA . ALA A 1 94 ? 56.052 11.021 -6.422 1.00 39.59 94 ALA A CA 1
ATOM 798 C C . ALA A 1 94 ? 56.499 11.104 -4.943 1.00 39.59 94 ALA A C 1
ATOM 800 O O . ALA A 1 94 ? 57.201 12.019 -4.530 1.00 39.59 94 ALA A O 1
ATOM 801 N N . GLY A 1 95 ? 56.271 9.994 -4.230 1.00 31.86 95 GLY A N 1
ATOM 802 C CA . GLY A 1 95 ? 56.996 9.586 -3.022 1.00 31.86 95 GLY A CA 1
ATOM 803 C C . GLY A 1 95 ? 56.455 8.251 -2.501 1.00 31.86 95 GLY A C 1
ATOM 804 O O . GLY A 1 95 ? 55.334 8.202 -2.009 1.00 31.86 95 GLY A O 1
ATOM 805 N N . GLY A 1 96 ? 57.206 7.162 -2.692 1.00 34.47 96 GLY A N 1
ATOM 806 C CA . GLY A 1 96 ? 56.829 5.806 -2.281 1.00 34.47 96 GLY A CA 1
ATOM 807 C C . GLY A 1 96 ? 57.159 5.495 -0.818 1.00 34.47 96 GLY A C 1
ATOM 808 O O . GLY A 1 96 ? 57.980 6.163 -0.199 1.00 34.47 96 GLY A O 1
ATOM 809 N N . GLY A 1 97 ? 56.539 4.438 -0.293 1.00 31.06 97 GLY A N 1
ATOM 810 C CA . GLY A 1 97 ? 56.835 3.883 1.026 1.00 31.06 97 GLY A CA 1
ATOM 811 C C . GLY A 1 97 ? 55.853 2.771 1.385 1.00 31.06 97 GLY A C 1
ATOM 812 O O . GLY A 1 97 ? 54.729 3.039 1.793 1.00 31.06 97 GLY A O 1
ATOM 813 N N . VAL A 1 98 ? 56.269 1.521 1.187 1.00 35.41 98 VAL A N 1
ATOM 814 C CA . VAL A 1 98 ? 55.569 0.311 1.641 1.00 35.41 98 VAL A CA 1
ATOM 815 C C . VAL A 1 98 ? 55.947 0.068 3.102 1.00 35.41 98 VAL A C 1
ATOM 817 O O . VAL A 1 98 ? 57.136 0.005 3.408 1.00 35.41 98 VAL A O 1
ATOM 820 N N . GLN A 1 99 ? 54.969 -0.128 3.990 1.00 31.22 99 GLN A N 1
ATOM 821 C CA . GLN A 1 99 ? 55.208 -0.693 5.321 1.00 31.22 99 GLN A CA 1
ATOM 822 C C . GLN A 1 99 ? 54.220 -1.821 5.626 1.00 31.22 99 GLN A C 1
ATOM 824 O O . GLN A 1 99 ? 53.003 -1.652 5.637 1.00 31.22 99 GLN A O 1
ATOM 829 N N . VAL A 1 100 ? 54.815 -2.993 5.842 1.00 30.83 100 VAL A N 1
ATOM 830 C CA . VAL A 1 100 ? 54.228 -4.252 6.295 1.00 30.83 100 VAL A CA 1
ATOM 831 C C . VAL A 1 100 ? 54.122 -4.202 7.818 1.00 30.83 100 VAL A C 1
ATOM 833 O O . VAL A 1 100 ? 55.130 -3.959 8.479 1.00 30.83 100 VAL A O 1
ATOM 836 N N . TYR A 1 101 ? 52.949 -4.495 8.379 1.00 30.97 101 TYR A N 1
ATOM 837 C CA . TYR A 1 101 ? 52.797 -4.729 9.817 1.00 30.97 101 TYR A CA 1
ATOM 838 C C . TYR A 1 101 ? 52.628 -6.225 10.096 1.00 30.97 101 TYR A C 1
ATOM 840 O O . TYR A 1 101 ? 51.674 -6.860 9.649 1.00 30.97 101 TYR A O 1
ATOM 848 N N . LYS A 1 102 ? 53.609 -6.772 10.824 1.00 31.44 102 LYS A N 1
ATOM 849 C CA . LYS A 1 102 ? 53.598 -8.086 11.474 1.00 31.44 102 LYS A CA 1
ATOM 850 C C . LYS A 1 102 ? 52.972 -7.951 12.868 1.00 31.44 102 LYS A C 1
ATOM 852 O O . LYS A 1 102 ? 53.303 -7.015 13.590 1.00 31.44 102 LYS A O 1
ATOM 857 N N . ASN A 1 103 ? 52.140 -8.920 13.247 1.00 34.94 103 ASN A N 1
ATOM 858 C CA . ASN A 1 103 ? 51.718 -9.157 14.632 1.00 34.94 103 ASN A CA 1
ATOM 859 C C . ASN A 1 103 ? 52.890 -9.653 15.493 1.00 34.94 103 ASN A C 1
ATOM 861 O O . ASN A 1 103 ? 53.699 -10.450 15.007 1.00 34.94 103 ASN A O 1
ATOM 865 N N . PRO A 1 104 ? 52.904 -9.294 16.785 1.00 37.47 104 PRO A N 1
ATOM 866 C CA . PRO A 1 104 ? 53.548 -10.117 17.798 1.00 37.47 104 PRO A CA 1
ATOM 867 C C . PRO A 1 104 ? 52.627 -10.420 18.995 1.00 37.47 104 PRO A C 1
ATOM 869 O O . PRO A 1 104 ? 51.819 -9.585 19.397 1.00 37.47 104 PRO A O 1
ATOM 872 N N . GLY A 1 105 ? 52.850 -11.581 19.617 1.00 32.34 105 GLY A N 1
ATOM 873 C CA . GLY A 1 105 ? 52.726 -11.718 21.071 1.00 32.34 105 GLY A CA 1
ATOM 874 C C . GLY A 1 105 ? 51.716 -12.738 21.581 1.00 32.34 105 GLY A C 1
ATOM 875 O O . GLY A 1 105 ? 50.619 -12.370 21.985 1.00 32.34 105 GLY A O 1
ATOM 876 N N . GLU A 1 106 ? 52.138 -13.999 21.642 1.00 32.97 106 GLU A N 1
ATOM 877 C CA . GLU A 1 106 ? 51.691 -14.970 22.646 1.00 32.97 106 GLU A CA 1
ATOM 878 C C . GLU A 1 106 ? 52.314 -14.641 24.017 1.00 32.97 106 GLU A C 1
ATOM 880 O O . GLU A 1 106 ? 53.475 -14.234 24.083 1.00 32.97 106 GLU A O 1
ATOM 885 N N . SER A 1 107 ? 51.590 -14.904 25.108 1.00 31.34 107 SER A N 1
ATOM 886 C CA . SER A 1 107 ? 52.184 -15.391 26.362 1.00 31.34 107 SER A CA 1
ATOM 887 C C . SER A 1 107 ? 51.133 -16.125 27.203 1.00 31.34 107 SER A C 1
ATOM 889 O O . SER A 1 107 ? 50.041 -15.609 27.436 1.00 31.34 107 SER A O 1
ATOM 891 N N . GLU A 1 108 ? 51.502 -17.334 27.616 1.00 30.28 108 GLU A N 1
ATOM 892 C CA . GLU A 1 108 ? 50.746 -18.377 28.315 1.00 30.28 108 GLU A CA 1
ATOM 893 C C . GLU A 1 108 ? 50.553 -18.165 29.836 1.00 30.28 108 GLU A C 1
ATOM 895 O O . GLU A 1 108 ? 51.186 -17.296 30.437 1.00 30.28 108 GLU A O 1
ATOM 900 N N . ARG A 1 109 ? 49.812 -19.133 30.421 1.00 31.42 109 ARG A N 1
ATOM 901 C CA . ARG A 1 109 ? 49.767 -19.649 31.817 1.00 31.42 109 ARG A CA 1
ATOM 902 C C . ARG A 1 109 ? 48.627 -19.150 32.701 1.00 31.42 109 ARG A C 1
ATOM 904 O O . ARG A 1 109 ? 48.359 -17.961 32.753 1.00 31.42 109 ARG A O 1
ATOM 911 N N . GLU A 1 110 ? 47.977 -19.962 33.534 1.00 29.30 110 GLU A N 1
ATOM 912 C CA . GLU A 1 110 ? 47.750 -21.417 33.674 1.00 29.30 110 GLU A CA 1
ATOM 913 C C . GLU A 1 110 ? 46.716 -21.573 34.818 1.00 29.30 110 GLU A C 1
ATOM 915 O O . GLU A 1 110 ? 46.682 -20.735 35.712 1.00 29.30 110 GLU A O 1
ATOM 920 N N . HIS A 1 111 ? 45.928 -22.658 34.778 1.00 29.59 111 HIS A N 1
ATOM 921 C CA . HIS A 1 111 ? 45.210 -23.358 35.868 1.00 29.59 111 HIS A CA 1
ATOM 922 C C . HIS A 1 111 ? 44.356 -22.554 36.890 1.00 29.59 111 HIS A C 1
ATOM 924 O O . HIS A 1 111 ? 44.793 -21.646 37.576 1.00 29.59 111 HIS A O 1
ATOM 930 N N . THR A 1 112 ? 43.097 -22.922 37.143 1.00 28.12 112 THR A N 1
ATOM 931 C CA . THR A 1 112 ? 42.737 -24.146 37.877 1.00 28.12 112 THR A CA 1
ATOM 932 C C . THR A 1 112 ? 41.243 -24.488 37.740 1.00 28.12 112 THR A C 1
ATOM 934 O O . THR A 1 112 ? 40.387 -23.661 37.444 1.00 28.12 112 THR A O 1
ATOM 937 N N . SER A 1 113 ? 40.973 -25.772 37.948 1.00 29.91 113 SER A N 1
ATOM 938 C CA . SER A 1 113 ? 39.719 -26.522 37.885 1.00 29.91 113 SER A CA 1
ATOM 939 C C . SER A 1 113 ? 38.625 -26.112 38.878 1.00 29.91 113 SER A C 1
ATOM 941 O O . SER A 1 113 ? 38.912 -25.898 40.051 1.00 29.91 113 SER A O 1
ATOM 943 N N . SER A 1 114 ? 37.356 -26.268 38.487 1.00 31.25 114 SER A N 1
ATOM 944 C CA . SER A 1 114 ? 36.384 -26.974 39.336 1.00 31.25 114 SER A CA 1
ATOM 945 C C . SER A 1 114 ? 35.249 -27.590 38.512 1.00 31.25 114 SER A C 1
ATOM 947 O O . SER A 1 114 ? 34.789 -27.059 37.506 1.00 31.25 114 SER A O 1
ATOM 949 N N . SER A 1 115 ? 34.900 -28.799 38.935 1.00 29.09 115 SER A N 1
ATOM 950 C CA . SER A 1 115 ? 33.970 -29.757 38.353 1.00 29.09 115 SER A CA 1
ATOM 951 C C . SER A 1 115 ? 32.565 -29.550 38.915 1.00 29.09 115 SER A C 1
ATOM 953 O O . SER A 1 115 ? 32.438 -29.301 40.109 1.00 29.09 115 SER A O 1
ATOM 955 N N . ALA A 1 116 ? 31.527 -29.755 38.099 1.00 29.89 116 ALA A N 1
ATOM 956 C CA . ALA A 1 116 ? 30.263 -30.342 38.552 1.00 29.89 116 ALA A CA 1
ATOM 957 C C . ALA A 1 116 ? 29.426 -30.803 37.346 1.00 29.89 116 ALA A C 1
ATOM 959 O O . ALA A 1 116 ? 28.753 -30.018 36.683 1.00 29.89 116 ALA A O 1
ATOM 960 N N . ARG A 1 117 ? 29.460 -32.110 37.075 1.00 32.56 117 ARG A N 1
ATOM 961 C CA . ARG A 1 117 ? 28.362 -32.826 36.416 1.00 32.56 117 ARG A CA 1
ATOM 962 C C . ARG A 1 117 ? 27.398 -33.299 37.501 1.00 32.56 117 ARG A C 1
ATOM 964 O O . ARG A 1 117 ? 27.841 -33.958 38.437 1.00 32.56 117 ARG A O 1
ATOM 971 N N . SER A 1 118 ? 26.101 -33.121 37.290 1.00 31.38 118 SER A N 1
ATOM 972 C CA . SER A 1 118 ? 25.101 -34.084 37.755 1.00 31.38 118 SER A CA 1
ATOM 973 C C . SER A 1 118 ? 23.840 -34.017 36.893 1.00 31.38 118 SER A C 1
ATOM 975 O O . SER A 1 118 ? 23.315 -32.954 36.573 1.00 31.38 118 SER A O 1
ATOM 977 N N . ASN A 1 119 ? 23.399 -35.204 36.480 1.00 32.28 119 ASN A N 1
ATOM 978 C CA . ASN A 1 119 ? 22.110 -35.480 35.860 1.00 32.28 119 ASN A CA 1
ATOM 979 C C . ASN A 1 119 ? 20.998 -35.403 36.917 1.00 32.28 119 ASN A C 1
ATOM 981 O O . ASN A 1 119 ? 21.208 -35.862 38.037 1.00 32.28 119 ASN A O 1
ATOM 985 N N . SER A 1 120 ? 19.788 -34.989 36.537 1.00 29.94 120 SER A N 1
ATOM 986 C CA . SER A 1 120 ? 18.581 -35.826 36.698 1.00 29.94 120 SER A CA 1
ATOM 987 C C . SER A 1 120 ? 17.305 -35.127 36.204 1.00 29.94 120 SER A C 1
ATOM 989 O O . SER A 1 120 ? 17.003 -33.994 36.548 1.00 29.94 120 SER A O 1
ATOM 991 N N . SER A 1 121 ? 16.593 -35.866 35.352 1.00 29.80 121 SER A N 1
ATOM 992 C CA . SER A 1 121 ? 15.169 -36.206 35.450 1.00 29.80 121 SER A CA 1
ATOM 993 C C . SER A 1 121 ? 14.107 -35.113 35.650 1.00 29.80 121 SER A C 1
ATOM 995 O O . SER A 1 121 ? 13.919 -34.583 36.734 1.00 29.80 121 SER A O 1
ATOM 997 N N . GLN A 1 122 ? 13.306 -34.948 34.590 1.00 32.53 122 GLN A N 1
ATOM 998 C CA . GLN A 1 122 ? 11.839 -34.837 34.579 1.00 32.53 122 GLN A CA 1
ATOM 999 C C . GLN A 1 122 ? 11.154 -34.051 35.714 1.00 32.53 122 GLN A C 1
ATOM 1001 O O . GLN A 1 122 ? 10.876 -34.588 36.783 1.00 32.53 122 GLN A O 1
ATOM 1006 N N . GLN A 1 123 ? 10.643 -32.867 35.370 1.00 30.33 123 GLN A N 1
ATOM 1007 C CA . GLN A 1 123 ? 9.324 -32.452 35.839 1.00 30.33 123 GLN A CA 1
ATOM 1008 C C . GLN A 1 123 ? 8.532 -31.864 34.667 1.00 30.33 123 GLN A C 1
ATOM 1010 O O . GLN A 1 123 ? 8.950 -30.918 34.005 1.00 30.33 123 GLN A O 1
ATOM 1015 N N . GLN A 1 124 ? 7.417 -32.525 34.374 1.00 37.22 124 GLN A N 1
ATOM 1016 C CA . GLN A 1 124 ? 6.425 -32.149 33.380 1.00 37.22 124 GLN A CA 1
ATOM 1017 C C . GLN A 1 124 ? 5.781 -30.810 33.765 1.00 37.22 124 GLN A C 1
ATOM 1019 O O . GLN A 1 124 ? 5.331 -30.650 34.897 1.00 37.22 124 GLN A O 1
ATOM 1024 N N . GLN A 1 125 ? 5.646 -29.894 32.807 1.00 33.31 125 GLN A N 1
ATOM 1025 C CA . GLN A 1 125 ? 4.542 -28.937 32.795 1.00 33.31 125 GLN A CA 1
ATOM 1026 C C . GLN A 1 125 ? 3.880 -29.011 31.421 1.00 33.31 125 GLN A C 1
ATOM 1028 O O . GLN A 1 125 ? 4.536 -28.886 30.389 1.00 33.31 125 GLN A O 1
ATOM 1033 N N . LEU A 1 126 ? 2.582 -29.309 31.433 1.00 34.22 126 LEU A N 1
ATOM 1034 C CA . LEU A 1 126 ? 1.719 -29.370 30.264 1.00 34.22 126 LEU A CA 1
ATOM 1035 C C . LEU A 1 126 ? 1.650 -27.984 29.615 1.00 34.22 126 LEU A C 1
ATOM 1037 O O . LEU A 1 126 ? 1.018 -27.085 30.164 1.00 34.22 126 LEU A O 1
ATOM 1041 N N . THR A 1 127 ? 2.255 -27.817 28.442 1.00 34.31 127 THR A N 1
ATOM 1042 C CA . THR A 1 127 ? 1.946 -26.687 27.567 1.00 34.31 127 THR A CA 1
ATOM 1043 C C . THR A 1 127 ? 0.838 -27.114 26.616 1.00 34.31 127 THR A C 1
ATOM 1045 O O . THR A 1 127 ? 0.937 -28.085 25.864 1.00 34.31 127 THR A O 1
ATOM 1048 N N . THR A 1 128 ? -0.287 -26.422 26.736 1.00 32.41 128 THR A N 1
ATOM 1049 C CA . THR A 1 128 ? -1.472 -26.596 25.908 1.00 32.41 128 THR A CA 1
ATOM 1050 C C . THR A 1 128 ? -1.122 -26.391 24.437 1.00 32.41 128 THR A C 1
ATOM 1052 O O . THR A 1 128 ? -0.303 -25.548 24.076 1.00 32.41 128 THR A O 1
ATOM 1055 N N . SER A 1 129 ? -1.776 -27.150 23.565 1.00 33.28 129 SER A N 1
ATOM 1056 C CA . SER A 1 129 ? -1.592 -27.215 22.109 1.00 33.28 129 SER A CA 1
ATOM 1057 C C . SER A 1 129 ? -1.953 -25.924 21.337 1.00 33.28 129 SER A C 1
ATOM 1059 O O . SER A 1 129 ? -2.281 -25.969 20.155 1.00 33.28 129 SER A O 1
ATOM 1061 N N . SER A 1 130 ? -1.862 -24.755 21.974 1.00 40.00 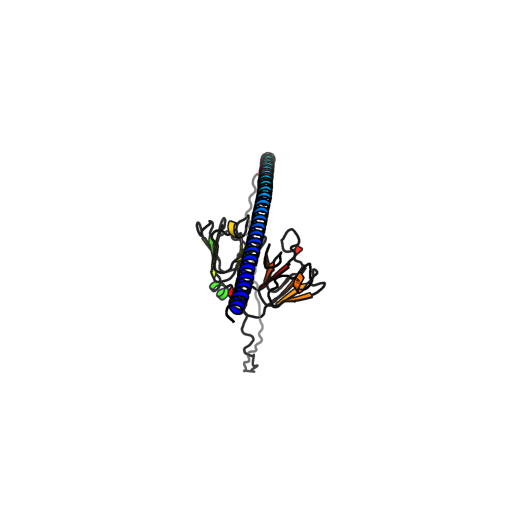130 SER A N 1
ATOM 1062 C CA . SER A 1 130 ? -2.234 -23.441 21.440 1.00 40.00 130 SER A CA 1
ATOM 1063 C C . SER A 1 130 ? -1.054 -22.502 21.138 1.00 40.00 130 SER A C 1
ATOM 1065 O O . SER A 1 130 ? -1.285 -21.423 20.604 1.00 40.00 130 SER A O 1
ATOM 1067 N N . GLU A 1 131 ? 0.199 -22.879 21.425 1.00 39.16 131 GLU A N 1
ATOM 1068 C CA . GLU A 1 131 ? 1.370 -21.980 21.279 1.00 39.16 131 GLU A CA 1
ATOM 1069 C C . GLU A 1 131 ? 2.293 -22.284 20.077 1.00 39.16 131 GLU A C 1
ATOM 1071 O O . GLU A 1 131 ? 3.302 -21.610 19.878 1.00 39.16 131 GLU A O 1
ATOM 1076 N N . LEU A 1 132 ? 1.946 -23.250 19.217 1.00 33.75 132 LEU A N 1
ATOM 1077 C CA . LEU A 1 132 ? 2.794 -23.687 18.090 1.00 33.75 132 LEU A CA 1
ATOM 1078 C C . LEU A 1 132 ? 2.438 -23.098 16.712 1.00 33.75 132 LEU A C 1
ATOM 1080 O O . LEU A 1 132 ? 2.893 -23.614 15.696 1.00 33.75 132 LEU A O 1
ATOM 1084 N N . ASN A 1 133 ? 1.688 -21.998 16.634 1.00 46.09 133 ASN A N 1
ATOM 1085 C CA . ASN A 1 133 ? 1.361 -21.361 15.351 1.00 46.09 133 ASN A CA 1
ATOM 1086 C C . ASN A 1 133 ? 1.763 -19.879 15.330 1.00 46.09 133 ASN A C 1
ATOM 1088 O O . ASN A 1 133 ? 0.904 -19.022 15.497 1.00 46.09 133 ASN A O 1
ATOM 1092 N N . ASN A 1 134 ? 3.058 -19.575 15.131 1.00 54.31 134 ASN A N 1
ATOM 1093 C CA . ASN A 1 134 ? 3.510 -18.384 14.370 1.00 54.31 134 ASN A CA 1
ATOM 1094 C C . ASN A 1 134 ? 5.041 -18.217 14.247 1.00 54.31 134 ASN A C 1
ATOM 1096 O O . ASN A 1 134 ? 5.588 -17.135 14.451 1.00 54.31 134 ASN A O 1
ATOM 1100 N N . LYS A 1 135 ? 5.769 -19.260 13.838 1.00 47.72 135 LYS A N 1
ATOM 1101 C CA . LYS A 1 135 ? 7.127 -19.084 13.287 1.00 47.72 135 LYS A CA 1
ATOM 1102 C C . LYS A 1 135 ? 7.325 -19.992 12.079 1.00 47.72 135 LYS A C 1
ATOM 1104 O O . LYS A 1 135 ? 7.968 -21.028 12.175 1.00 47.72 135 LYS A O 1
ATOM 1109 N N . MET A 1 136 ? 6.768 -19.598 10.934 1.00 55.41 136 MET A N 1
ATOM 1110 C CA . MET A 1 136 ? 7.263 -20.113 9.653 1.00 55.41 136 MET A CA 1
ATOM 1111 C C . MET A 1 136 ? 8.721 -19.670 9.501 1.00 55.41 136 MET A C 1
ATOM 1113 O O . MET A 1 136 ? 9.028 -18.493 9.716 1.00 55.41 136 MET A O 1
ATOM 1117 N N . SER A 1 137 ? 9.624 -20.597 9.177 1.00 57.56 137 SER A N 1
ATOM 1118 C CA . SER A 1 137 ? 11.029 -20.253 8.958 1.00 57.56 137 SER A CA 1
ATOM 1119 C C . SER A 1 137 ? 11.171 -19.376 7.704 1.00 57.56 137 SER A C 1
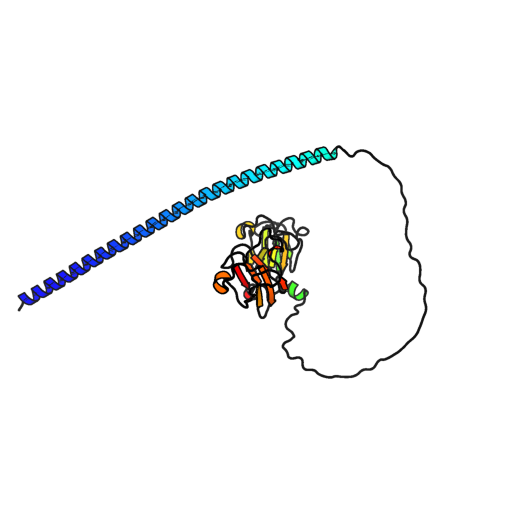ATOM 1121 O O . SER A 1 137 ? 10.335 -19.426 6.799 1.00 57.56 137 SER A O 1
ATOM 1123 N N . ALA A 1 138 ? 12.232 -18.566 7.617 1.00 53.53 138 ALA A N 1
ATOM 1124 C CA . ALA A 1 138 ? 12.506 -17.759 6.420 1.00 53.53 138 ALA A CA 1
ATOM 1125 C C . ALA A 1 138 ? 12.617 -18.628 5.149 1.00 53.53 138 ALA A C 1
ATOM 1127 O O . ALA A 1 138 ? 12.248 -18.191 4.060 1.00 53.53 138 ALA A O 1
ATOM 1128 N N . THR A 1 139 ? 13.065 -19.876 5.303 1.00 55.19 139 THR A N 1
ATOM 1129 C CA . THR A 1 139 ? 13.170 -20.876 4.237 1.00 55.19 139 THR A CA 1
ATOM 1130 C C . THR A 1 139 ? 11.797 -21.362 3.765 1.00 55.19 139 THR A C 1
ATOM 1132 O O . THR A 1 139 ? 11.573 -21.464 2.560 1.00 55.19 139 THR A O 1
ATOM 1135 N N . ASP A 1 140 ? 10.850 -21.576 4.685 1.00 56.94 140 ASP A N 1
ATOM 1136 C CA . ASP A 1 140 ? 9.466 -21.939 4.341 1.00 56.94 140 ASP A CA 1
ATOM 1137 C C . ASP A 1 140 ? 8.749 -20.776 3.643 1.00 56.94 140 ASP A C 1
ATOM 1139 O O . ASP A 1 140 ? 8.045 -20.973 2.650 1.00 56.94 140 ASP A O 1
ATOM 1143 N N . MET A 1 141 ? 8.992 -19.538 4.094 1.00 58.41 141 MET A N 1
ATOM 1144 C CA . MET A 1 141 ? 8.471 -18.339 3.424 1.00 58.41 141 MET A CA 1
ATOM 1145 C C . MET A 1 141 ? 8.995 -18.206 1.984 1.00 58.41 141 MET A C 1
ATOM 1147 O O . MET A 1 141 ? 8.227 -17.849 1.088 1.00 58.41 141 MET A O 1
ATOM 1151 N N . ASN A 1 142 ? 10.265 -18.558 1.750 1.00 56.69 142 ASN A N 1
ATOM 1152 C CA . ASN A 1 142 ? 10.918 -18.509 0.438 1.00 56.69 142 ASN A CA 1
ATOM 1153 C C . ASN A 1 142 ? 10.334 -19.520 -0.573 1.00 56.69 142 ASN A C 1
ATOM 1155 O O . ASN A 1 142 ? 10.409 -19.298 -1.780 1.00 56.69 142 ASN A O 1
ATOM 1159 N N . MET A 1 143 ? 9.729 -20.622 -0.109 1.00 64.31 143 MET A N 1
ATOM 1160 C CA . MET A 1 143 ? 9.032 -21.576 -0.989 1.00 64.31 143 MET A CA 1
ATOM 1161 C C . MET A 1 143 ? 7.592 -21.148 -1.315 1.00 64.31 143 MET A C 1
ATOM 1163 O O . MET A 1 143 ? 7.066 -21.471 -2.389 1.00 64.31 143 MET A O 1
ATOM 1167 N N . MET A 1 144 ? 6.958 -20.396 -0.411 1.00 75.62 144 MET A N 1
ATOM 1168 C CA . MET A 1 144 ? 5.547 -20.000 -0.498 1.00 75.62 144 MET A CA 1
ATOM 1169 C C . MET A 1 144 ? 5.297 -18.712 -1.285 1.00 75.62 144 MET A C 1
ATOM 1171 O O . MET A 1 144 ? 4.164 -18.472 -1.696 1.00 75.62 144 MET A O 1
ATOM 1175 N N . SER A 1 145 ? 6.330 -17.909 -1.546 1.00 88.94 145 SER A N 1
ATOM 1176 C CA . SER A 1 145 ? 6.199 -16.649 -2.285 1.00 88.94 145 SER A CA 1
ATOM 1177 C C . SER A 1 145 ? 7.155 -16.607 -3.468 1.00 88.94 145 SER A C 1
ATOM 1179 O O . SER A 1 145 ? 8.321 -16.965 -3.341 1.00 88.94 145 SER A O 1
ATOM 1181 N N . ARG A 1 146 ? 6.662 -16.177 -4.632 1.00 95.00 146 ARG A N 1
ATOM 1182 C CA . ARG A 1 146 ? 7.465 -16.076 -5.856 1.00 95.00 146 ARG A CA 1
ATOM 1183 C C . ARG A 1 146 ? 6.895 -15.026 -6.800 1.00 95.00 146 ARG A C 1
ATOM 1185 O O . ARG A 1 146 ? 5.746 -15.132 -7.237 1.00 95.00 146 ARG A O 1
ATOM 1192 N N . ILE A 1 147 ? 7.721 -14.044 -7.147 1.00 96.44 147 ILE A N 1
ATOM 1193 C CA . ILE A 1 147 ? 7.440 -13.011 -8.145 1.00 96.44 147 ILE A CA 1
ATOM 1194 C C . ILE A 1 147 ? 8.572 -12.965 -9.175 1.00 96.44 147 ILE A C 1
ATOM 1196 O O . ILE A 1 147 ? 9.750 -12.986 -8.829 1.00 96.44 147 ILE A O 1
ATOM 1200 N N . VAL A 1 148 ? 8.216 -12.886 -10.453 1.00 97.00 148 VAL A N 1
ATOM 1201 C CA . VAL A 1 148 ? 9.161 -12.730 -11.562 1.00 97.00 148 VAL A CA 1
ATOM 1202 C C . VAL A 1 148 ? 8.981 -11.347 -12.165 1.00 97.00 148 VAL A C 1
ATOM 1204 O O . VAL A 1 148 ? 7.880 -10.972 -12.572 1.00 97.00 148 VAL A O 1
ATOM 1207 N N . PHE A 1 149 ? 10.060 -10.581 -12.226 1.00 96.12 149 PHE A N 1
ATOM 1208 C CA . PHE A 1 149 ? 10.105 -9.257 -12.832 1.00 96.12 149 PHE A CA 1
ATOM 1209 C C . PHE A 1 149 ? 10.742 -9.329 -14.214 1.00 96.12 149 PHE A C 1
ATOM 1211 O O . PHE A 1 149 ? 11.709 -10.060 -14.405 1.00 96.12 149 PHE A O 1
ATOM 1218 N N . TYR A 1 150 ? 10.238 -8.530 -15.151 1.00 95.38 150 TYR A N 1
ATOM 1219 C CA . TYR A 1 150 ? 10.713 -8.471 -16.532 1.00 95.38 150 TYR A CA 1
ATOM 1220 C C . TYR A 1 150 ? 11.073 -7.035 -16.911 1.00 95.38 150 TYR A C 1
ATOM 1222 O O . TYR A 1 150 ? 10.373 -6.089 -16.522 1.00 95.38 150 TYR A O 1
ATOM 1230 N N . GLU A 1 151 ? 12.158 -6.858 -17.671 1.00 93.75 151 GLU A N 1
ATOM 1231 C CA . GLU A 1 151 ? 12.602 -5.528 -18.106 1.00 93.75 151 GLU A CA 1
ATOM 1232 C C . GLU A 1 151 ? 11.583 -4.839 -19.005 1.00 93.75 151 GLU A C 1
ATOM 1234 O O . GLU A 1 151 ? 11.378 -3.632 -18.869 1.00 93.75 151 GLU A O 1
ATOM 1239 N N . ASP A 1 152 ? 10.934 -5.590 -19.892 1.00 92.19 152 ASP A N 1
ATOM 1240 C CA . ASP A 1 152 ? 10.002 -5.054 -20.872 1.00 92.19 152 ASP A CA 1
ATOM 1241 C C . ASP A 1 152 ? 8.550 -5.416 -20.539 1.00 92.19 152 ASP A C 1
ATOM 1243 O O . ASP A 1 152 ? 8.243 -6.104 -19.562 1.00 92.19 152 ASP A O 1
ATOM 1247 N N . ARG A 1 153 ? 7.620 -4.858 -21.316 1.00 92.12 153 ARG A N 1
ATOM 1248 C CA . ARG A 1 153 ? 6.187 -5.162 -21.197 1.00 92.12 153 ARG A CA 1
ATOM 1249 C C . ARG A 1 153 ? 5.907 -6.568 -21.714 1.00 92.12 153 ARG A C 1
ATOM 1251 O O . ARG A 1 153 ? 6.709 -7.126 -22.458 1.00 92.12 153 ARG A O 1
ATOM 1258 N N . ASN A 1 154 ? 4.741 -7.104 -21.369 1.00 93.94 154 ASN A N 1
ATOM 1259 C CA . ASN A 1 154 ? 4.272 -8.408 -21.842 1.00 93.94 154 ASN A CA 1
ATOM 1260 C C . ASN A 1 154 ? 5.259 -9.554 -21.546 1.00 93.94 154 ASN A C 1
ATOM 1262 O O . ASN A 1 154 ? 5.382 -10.476 -22.346 1.00 93.94 154 ASN A O 1
ATOM 1266 N N . PHE A 1 155 ? 5.957 -9.488 -20.407 1.00 94.88 155 PHE A N 1
ATOM 1267 C CA . PHE A 1 155 ? 6.875 -10.529 -19.927 1.00 94.88 155 PHE A CA 1
ATOM 1268 C C . PHE A 1 155 ? 8.077 -10.781 -20.851 1.00 94.88 155 PHE A C 1
ATOM 1270 O O . PHE A 1 155 ? 8.563 -11.904 -20.967 1.00 94.88 155 PHE A O 1
ATOM 1277 N N . MET A 1 156 ? 8.551 -9.729 -21.524 1.00 94.75 156 MET A N 1
ATOM 1278 C CA . MET A 1 156 ? 9.688 -9.780 -22.445 1.00 94.75 156 MET A CA 1
ATOM 1279 C C . MET A 1 156 ? 10.980 -9.224 -21.822 1.00 94.75 156 MET A C 1
ATOM 1281 O O . MET A 1 156 ? 10.970 -8.567 -20.778 1.00 94.75 156 MET A O 1
ATOM 1285 N N . GLY A 1 157 ? 12.100 -9.448 -22.512 1.00 94.94 157 GLY A N 1
ATOM 1286 C CA . GLY A 1 157 ? 13.422 -8.980 -22.096 1.00 94.94 157 GLY A CA 1
ATOM 1287 C C . GLY A 1 157 ? 14.045 -9.872 -21.023 1.00 94.94 157 GLY A C 1
ATOM 1288 O O . GLY A 1 157 ? 13.665 -11.032 -20.863 1.00 94.94 157 GLY A O 1
ATOM 1289 N N . ARG A 1 158 ? 15.031 -9.342 -20.289 1.00 96.31 158 ARG A N 1
ATOM 1290 C CA . ARG A 1 158 ? 15.624 -10.077 -19.164 1.00 96.31 158 ARG A CA 1
ATOM 1291 C C . ARG A 1 158 ? 14.615 -10.197 -18.029 1.00 96.31 158 ARG A C 1
ATOM 1293 O O . ARG A 1 158 ? 13.845 -9.269 -17.773 1.00 96.31 158 ARG A O 1
ATOM 1300 N N . SER A 1 159 ? 14.667 -11.325 -17.333 1.00 96.31 159 SER A N 1
ATOM 1301 C CA . SER A 1 159 ? 13.835 -11.591 -16.168 1.00 96.31 159 SER A CA 1
ATOM 1302 C C . SER A 1 159 ? 14.672 -11.858 -14.929 1.00 96.31 159 SER A C 1
ATOM 1304 O O . SER A 1 159 ? 15.775 -12.396 -15.018 1.00 96.31 159 SER A O 1
ATOM 1306 N N . TRP A 1 160 ? 14.118 -11.529 -13.770 1.00 96.25 160 TRP A N 1
ATOM 1307 C CA . TRP A 1 160 ? 14.695 -11.854 -12.475 1.00 96.25 160 TRP A CA 1
ATOM 1308 C C . TRP A 1 160 ? 13.604 -12.316 -11.511 1.00 96.25 160 TRP A C 1
ATOM 1310 O O . TRP A 1 160 ? 12.532 -11.713 -11.439 1.00 96.25 160 TRP A O 1
ATOM 1320 N N . GLU A 1 161 ? 13.877 -13.397 -10.791 1.00 96.12 161 GLU A N 1
ATOM 1321 C CA . GLU A 1 161 ? 12.968 -13.992 -9.815 1.00 96.12 161 GLU A CA 1
ATOM 1322 C C . GLU A 1 161 ? 13.319 -13.525 -8.401 1.00 96.12 161 GLU A C 1
ATOM 1324 O O . GLU A 1 161 ? 14.488 -13.485 -8.018 1.00 96.12 161 GLU A O 1
ATOM 1329 N N . CYS A 1 162 ? 12.291 -13.205 -7.618 1.00 94.50 162 CYS A N 1
ATOM 1330 C CA . CYS A 1 162 ? 12.402 -12.849 -6.217 1.00 94.50 162 CYS A CA 1
ATOM 1331 C C . CYS A 1 162 ? 11.385 -13.631 -5.385 1.00 94.50 162 CYS A C 1
ATOM 1333 O O . CYS A 1 162 ? 10.219 -13.758 -5.760 1.00 94.50 162 CYS A O 1
ATOM 1335 N N . SER A 1 163 ? 11.823 -14.089 -4.219 1.00 93.56 163 SER A N 1
ATOM 1336 C CA . SER A 1 163 ? 11.003 -14.862 -3.281 1.00 93.56 163 SER A CA 1
ATOM 1337 C C . SER A 1 163 ? 10.916 -14.210 -1.895 1.00 93.56 163 SER A C 1
ATOM 1339 O O . SER A 1 163 ? 10.371 -14.791 -0.964 1.00 93.56 163 SER A O 1
ATOM 1341 N N . GLY A 1 164 ? 11.431 -12.983 -1.749 1.00 92.81 164 GLY A N 1
ATOM 1342 C CA . GLY A 1 164 ? 11.501 -12.272 -0.475 1.00 92.81 164 GLY A CA 1
ATOM 1343 C C . GLY A 1 164 ? 11.562 -10.754 -0.637 1.00 92.81 164 GLY A C 1
ATOM 1344 O O . GLY A 1 164 ? 11.111 -10.191 -1.636 1.00 92.81 164 GLY A O 1
ATOM 1345 N N . ASP A 1 165 ? 12.123 -10.083 0.364 1.00 95.12 165 ASP A N 1
ATOM 1346 C CA . ASP A 1 165 ? 12.345 -8.639 0.325 1.00 95.12 165 ASP A CA 1
ATOM 1347 C C . ASP A 1 165 ? 13.576 -8.302 -0.533 1.00 95.12 165 ASP A C 1
ATOM 1349 O O . ASP A 1 165 ? 14.640 -8.905 -0.398 1.00 95.12 165 ASP A O 1
ATOM 1353 N N . CYS A 1 166 ? 13.458 -7.282 -1.380 1.00 95.88 166 CYS A N 1
ATOM 1354 C CA . CYS A 1 166 ? 14.550 -6.735 -2.174 1.00 95.88 166 CYS A CA 1
ATOM 1355 C C . CYS A 1 166 ? 14.532 -5.209 -2.082 1.00 95.88 166 CYS A C 1
ATOM 1357 O O . CYS A 1 166 ? 13.629 -4.562 -2.613 1.00 95.88 166 CYS A O 1
ATOM 1359 N N . ALA A 1 167 ? 15.521 -4.629 -1.397 1.00 95.88 167 ALA A N 1
ATOM 1360 C CA . ALA A 1 167 ? 15.617 -3.183 -1.191 1.00 95.88 167 ALA A CA 1
ATOM 1361 C C . ALA A 1 167 ? 16.126 -2.424 -2.429 1.00 95.88 167 ALA A C 1
ATOM 1363 O O . ALA A 1 167 ? 15.815 -1.245 -2.587 1.00 95.88 167 ALA A O 1
ATOM 1364 N N . ASP A 1 168 ? 16.880 -3.075 -3.313 1.00 95.19 168 ASP A N 1
ATOM 1365 C CA . ASP A 1 168 ? 17.356 -2.474 -4.557 1.00 95.19 168 ASP A CA 1
ATOM 1366 C C . ASP A 1 168 ? 17.459 -3.523 -5.664 1.00 95.19 168 ASP A C 1
ATOM 1368 O O . ASP A 1 168 ? 18.252 -4.463 -5.597 1.00 95.19 168 ASP A O 1
ATOM 1372 N N . MET A 1 169 ? 16.648 -3.340 -6.700 1.00 93.00 169 MET A N 1
ATOM 1373 C CA . MET A 1 169 ? 16.612 -4.216 -7.865 1.00 93.00 169 MET A CA 1
ATOM 1374 C C . MET A 1 169 ? 17.635 -3.838 -8.942 1.00 93.00 169 MET A C 1
ATOM 1376 O O . MET A 1 169 ? 17.793 -4.582 -9.910 1.00 93.00 169 MET A O 1
ATOM 1380 N N . SER A 1 170 ? 18.326 -2.702 -8.799 1.00 89.94 170 SER A N 1
ATOM 1381 C CA . SER A 1 170 ? 19.179 -2.123 -9.849 1.00 89.94 170 SER A CA 1
ATOM 1382 C C . SER A 1 170 ? 20.342 -3.035 -10.257 1.00 89.94 170 SER A C 1
ATOM 1384 O O . SER A 1 170 ? 20.800 -2.960 -11.395 1.00 89.94 170 SER A O 1
ATOM 1386 N N . SER A 1 171 ? 20.795 -3.915 -9.357 1.00 90.81 171 SER A N 1
ATOM 1387 C CA . SER A 1 171 ? 21.832 -4.919 -9.634 1.00 90.81 171 SER A CA 1
ATOM 1388 C C . SER A 1 171 ? 21.338 -6.086 -10.495 1.00 90.81 171 SER A C 1
ATOM 1390 O O . SER A 1 171 ? 22.139 -6.731 -11.164 1.00 90.81 171 SER A O 1
ATOM 1392 N N . TYR A 1 172 ? 20.031 -6.360 -10.491 1.00 92.06 172 TYR A N 1
ATOM 1393 C CA . TYR A 1 172 ? 19.436 -7.487 -11.212 1.00 92.06 172 TYR A CA 1
ATOM 1394 C C . TYR A 1 172 ? 18.840 -7.049 -12.549 1.00 92.06 172 TYR A C 1
ATOM 1396 O O . TYR A 1 172 ? 19.066 -7.687 -13.577 1.00 92.06 172 TYR A O 1
ATOM 1404 N N . LEU A 1 173 ? 18.106 -5.933 -12.548 1.00 91.62 173 LEU A N 1
ATOM 1405 C CA . LEU A 1 173 ? 17.404 -5.405 -13.712 1.00 91.62 173 LEU A CA 1
ATOM 1406 C C . LEU A 1 173 ? 17.685 -3.907 -13.878 1.00 91.62 173 LEU A C 1
ATOM 1408 O O . LEU A 1 173 ? 17.645 -3.138 -12.919 1.00 91.62 173 LEU A O 1
ATOM 1412 N N . SER A 1 174 ? 17.912 -3.462 -15.118 1.00 89.94 174 SER A N 1
ATOM 1413 C CA . SER A 1 174 ? 18.140 -2.034 -15.409 1.00 89.94 174 SER A CA 1
ATOM 1414 C C . SER A 1 174 ? 16.847 -1.210 -15.343 1.00 89.94 174 SER A C 1
ATOM 1416 O O . SER A 1 174 ? 16.849 -0.005 -15.066 1.00 89.94 174 SER A O 1
ATOM 1418 N N . ARG A 1 175 ? 15.728 -1.885 -15.604 1.00 89.62 175 ARG A N 1
ATOM 1419 C CA . ARG A 1 175 ? 14.351 -1.404 -15.550 1.00 89.62 175 ARG A CA 1
ATOM 1420 C C . ARG A 1 175 ? 13.435 -2.595 -15.298 1.00 89.62 175 ARG A C 1
ATOM 1422 O O . ARG A 1 175 ? 13.835 -3.734 -15.474 1.00 89.62 175 ARG A O 1
ATOM 1429 N N . CYS A 1 176 ? 12.192 -2.329 -14.947 1.00 91.56 176 CYS A N 1
ATOM 1430 C CA . CYS A 1 176 ? 11.148 -3.341 -14.902 1.00 91.56 176 CYS A CA 1
ATOM 1431 C C . CYS A 1 176 ? 9.907 -2.729 -15.546 1.00 91.56 176 CYS A C 1
ATOM 1433 O O . CYS A 1 176 ? 9.654 -1.557 -15.290 1.00 91.56 176 CYS A O 1
ATOM 1435 N N . HIS A 1 177 ? 9.148 -3.449 -16.369 1.00 90.00 177 HIS A N 1
ATOM 1436 C CA . HIS A 1 177 ? 7.902 -2.943 -16.977 1.00 90.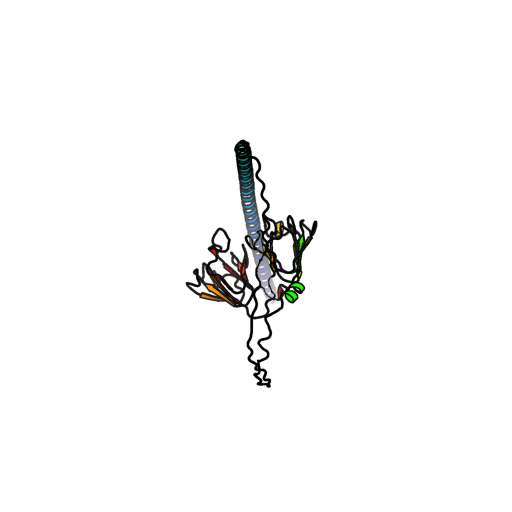00 177 HIS A CA 1
ATOM 1437 C C . HIS A 1 177 ? 6.732 -3.929 -16.913 1.00 90.00 177 HIS A C 1
ATOM 1439 O O . HIS A 1 177 ? 5.584 -3.523 -17.106 1.00 90.00 177 HIS A O 1
ATOM 1445 N N . SER A 1 178 ? 7.001 -5.189 -16.582 1.00 93.50 178 SER A N 1
ATOM 1446 C CA . SER A 1 178 ? 5.980 -6.180 -16.268 1.00 93.50 178 SER A CA 1
ATOM 1447 C C . SER A 1 178 ? 6.460 -7.124 -15.170 1.00 93.50 178 SER A C 1
ATOM 1449 O O . SER A 1 178 ? 7.662 -7.258 -14.927 1.00 93.50 178 SER A O 1
ATOM 1451 N N . CYS A 1 179 ? 5.521 -7.751 -14.468 1.00 95.12 179 CYS A N 1
ATOM 1452 C CA . CYS A 1 179 ? 5.826 -8.778 -13.480 1.00 95.12 179 CYS A CA 1
ATOM 1453 C C . CYS A 1 179 ? 4.721 -9.834 -13.409 1.00 95.12 179 CYS A C 1
ATOM 1455 O O . CYS A 1 179 ? 3.568 -9.586 -13.762 1.00 95.12 179 CYS A O 1
ATOM 1457 N N . ARG A 1 180 ? 5.079 -11.026 -12.942 1.00 96.25 180 ARG A N 1
ATOM 1458 C CA . ARG A 1 180 ? 4.156 -12.127 -12.678 1.00 96.25 180 ARG A CA 1
ATOM 1459 C C . ARG A 1 180 ? 4.331 -12.563 -11.235 1.00 96.25 180 ARG A C 1
ATOM 1461 O O . ARG A 1 180 ? 5.426 -12.949 -10.841 1.00 96.25 180 ARG A O 1
ATOM 1468 N N . VAL A 1 181 ? 3.258 -12.511 -10.457 1.00 95.81 181 VAL A N 1
ATOM 1469 C CA . VAL A 1 181 ? 3.229 -13.091 -9.114 1.00 95.81 181 VAL A CA 1
ATOM 1470 C C . VAL A 1 181 ? 2.711 -14.511 -9.254 1.00 95.81 181 VAL A C 1
ATOM 1472 O O . VAL A 1 181 ? 1.529 -14.724 -9.525 1.00 95.81 181 VAL A O 1
ATOM 1475 N N . GLU A 1 182 ? 3.603 -15.484 -9.115 1.00 94.69 182 GLU A N 1
ATOM 1476 C CA . GLU A 1 182 ? 3.244 -16.897 -9.215 1.00 94.69 182 GLU A CA 1
ATOM 1477 C C . GLU A 1 182 ? 2.621 -17.409 -7.918 1.00 94.69 182 GLU A C 1
ATOM 1479 O O . GLU A 1 182 ? 1.647 -18.163 -7.965 1.00 94.69 182 GLU A O 1
ATOM 1484 N N . ARG A 1 183 ? 3.175 -16.995 -6.771 1.00 92.38 183 ARG A N 1
ATOM 1485 C CA . ARG A 1 183 ? 2.704 -17.377 -5.434 1.00 92.38 183 ARG A CA 1
ATOM 1486 C C . ARG A 1 183 ? 2.846 -16.219 -4.451 1.00 92.38 183 ARG A C 1
ATOM 1488 O O . ARG A 1 183 ? 3.854 -15.510 -4.481 1.00 92.38 183 ARG A O 1
ATOM 1495 N N . GLY A 1 184 ? 1.864 -16.075 -3.568 1.00 92.19 184 GLY A N 1
ATOM 1496 C CA . GLY A 1 184 ? 1.882 -15.122 -2.467 1.00 92.19 184 GLY A CA 1
ATOM 1497 C C . GLY A 1 184 ? 1.548 -13.681 -2.848 1.00 92.19 184 GLY A C 1
ATOM 1498 O O . GLY A 1 184 ? 1.014 -13.395 -3.920 1.00 92.19 184 GLY A O 1
ATOM 1499 N N . CYS A 1 185 ? 1.846 -12.767 -1.926 1.00 94.44 185 CYS A N 1
ATOM 1500 C CA . CYS A 1 185 ? 1.555 -11.344 -2.055 1.00 94.44 185 CYS A CA 1
ATOM 1501 C C . CYS A 1 185 ? 2.825 -10.509 -1.906 1.00 94.44 185 CYS A C 1
ATOM 1503 O O . CYS A 1 185 ? 3.650 -10.754 -1.025 1.00 94.44 185 CYS A O 1
ATOM 1505 N N . PHE A 1 186 ? 2.945 -9.471 -2.729 1.00 95.88 186 PHE A N 1
ATOM 1506 C CA . PHE A 1 186 ? 4.082 -8.561 -2.719 1.00 95.88 186 PHE A CA 1
ATOM 1507 C C . PHE A 1 186 ? 3.621 -7.107 -2.692 1.00 95.88 186 PHE A C 1
ATOM 1509 O O . PHE A 1 186 ? 2.628 -6.728 -3.310 1.00 95.88 186 PHE A O 1
ATOM 1516 N N . MET A 1 187 ? 4.380 -6.269 -1.998 1.00 95.88 187 MET A N 1
ATOM 1517 C CA . MET A 1 187 ? 4.310 -4.820 -2.125 1.00 95.88 187 MET A CA 1
ATOM 1518 C C . MET A 1 187 ? 5.477 -4.356 -2.985 1.00 95.88 187 MET A C 1
ATOM 1520 O O . MET A 1 187 ? 6.627 -4.592 -2.622 1.00 95.88 187 MET A O 1
ATOM 1524 N N . VAL A 1 188 ? 5.213 -3.698 -4.110 1.00 94.62 188 VAL A N 1
ATOM 1525 C CA . VAL A 1 188 ? 6.268 -3.163 -4.982 1.00 94.62 188 VAL A CA 1
ATOM 1526 C C . VAL A 1 188 ? 6.340 -1.646 -4.886 1.00 94.62 188 VAL A C 1
ATOM 1528 O O . VAL A 1 188 ? 5.328 -0.978 -4.671 1.00 94.62 188 VAL A O 1
ATOM 1531 N N . TYR A 1 189 ? 7.548 -1.115 -5.050 1.00 92.81 189 TYR A N 1
ATOM 1532 C CA . TYR A 1 189 ? 7.873 0.289 -4.843 1.00 92.81 189 TYR A CA 1
ATOM 1533 C C . TYR A 1 189 ? 8.623 0.856 -6.047 1.00 92.81 189 TYR A C 1
ATOM 1535 O O . TYR A 1 189 ? 9.462 0.177 -6.646 1.00 92.81 189 TYR A O 1
ATOM 1543 N N . ASP A 1 190 ? 8.358 2.114 -6.388 1.00 90.12 190 ASP A N 1
ATOM 1544 C CA . ASP A 1 190 ? 9.019 2.806 -7.504 1.00 90.12 190 ASP A CA 1
ATOM 1545 C C . ASP A 1 190 ? 10.378 3.439 -7.146 1.00 90.12 190 ASP A C 1
ATOM 1547 O O . ASP A 1 190 ? 11.119 3.870 -8.032 1.00 90.12 190 ASP A O 1
ATOM 1551 N N . ARG A 1 191 ? 10.749 3.468 -5.859 1.00 91.31 191 ARG A N 1
ATOM 1552 C CA . ARG A 1 191 ? 12.101 3.812 -5.393 1.00 91.31 191 ARG A CA 1
ATOM 1553 C C . ARG A 1 191 ? 12.742 2.646 -4.648 1.00 91.31 191 ARG A C 1
ATOM 1555 O O . ARG A 1 191 ? 12.079 1.689 -4.248 1.00 91.31 191 ARG A O 1
ATOM 1562 N N . THR A 1 192 ? 14.059 2.721 -4.494 1.00 93.31 192 THR A N 1
ATOM 1563 C CA . THR A 1 192 ? 14.827 1.790 -3.664 1.00 93.31 192 THR A CA 1
ATOM 1564 C C . THR A 1 192 ? 14.486 1.983 -2.183 1.00 93.31 192 THR A C 1
ATOM 1566 O O . THR A 1 192 ? 13.835 2.959 -1.798 1.00 93.31 192 THR A O 1
ATOM 1569 N N . ASN A 1 193 ? 14.908 1.039 -1.347 1.00 94.44 193 ASN A N 1
ATOM 1570 C CA . ASN A 1 193 ? 14.713 1.034 0.102 1.00 94.44 193 ASN A CA 1
ATOM 1571 C C . ASN A 1 193 ? 13.241 1.123 0.533 1.00 94.44 193 ASN A C 1
ATOM 1573 O O . ASN A 1 193 ? 12.931 1.686 1.582 1.00 94.44 193 ASN A O 1
ATOM 1577 N N . PHE A 1 194 ? 12.332 0.544 -0.262 1.00 93.00 194 PHE A N 1
ATOM 1578 C CA . PHE A 1 194 ? 10.899 0.470 0.043 1.00 93.00 194 PHE A CA 1
ATOM 1579 C C . PHE A 1 194 ? 10.242 1.849 0.179 1.00 93.00 194 PHE A C 1
ATOM 1581 O O . PHE A 1 194 ? 9.368 2.073 1.018 1.00 93.00 194 PHE A O 1
ATOM 1588 N N . MET A 1 195 ? 10.703 2.799 -0.635 1.00 90.06 195 MET A N 1
ATOM 1589 C CA . MET A 1 195 ? 10.236 4.179 -0.628 1.00 90.06 195 MET A CA 1
ATOM 1590 C C . MET A 1 195 ? 9.405 4.502 -1.870 1.00 90.06 195 MET A C 1
ATOM 1592 O O . MET A 1 195 ? 9.510 3.854 -2.904 1.00 90.06 195 MET A O 1
ATOM 1596 N N . GLY A 1 196 ? 8.649 5.600 -1.798 1.00 88.44 196 GLY A N 1
ATOM 1597 C CA . GLY A 1 196 ? 7.893 6.110 -2.944 1.00 88.44 196 GLY A CA 1
ATOM 1598 C C . GLY A 1 196 ? 6.539 5.437 -3.102 1.00 88.44 196 GLY A C 1
ATOM 1599 O O . GLY A 1 196 ? 5.958 4.995 -2.108 1.00 88.44 196 GLY A O 1
ATOM 1600 N N . ASN A 1 197 ? 6.029 5.423 -4.334 1.00 88.00 197 ASN A N 1
ATOM 1601 C CA . ASN A 1 197 ? 4.715 4.875 -4.629 1.00 88.00 197 ASN A CA 1
ATOM 1602 C C . ASN A 1 197 ? 4.680 3.370 -4.392 1.00 88.00 197 ASN A C 1
ATOM 1604 O O . ASN A 1 197 ? 5.575 2.656 -4.834 1.00 88.00 197 ASN A O 1
ATOM 1608 N N . GLN A 1 198 ? 3.637 2.918 -3.692 1.00 90.50 198 GLN A N 1
ATOM 1609 C CA . GLN A 1 198 ? 3.456 1.532 -3.271 1.00 90.50 198 GLN A CA 1
ATOM 1610 C C . GLN A 1 198 ? 2.305 0.897 -4.042 1.00 90.50 198 GLN A C 1
ATOM 1612 O O . GLN A 1 198 ? 1.247 1.514 -4.207 1.00 90.50 198 GLN A O 1
ATOM 1617 N N . TYR A 1 199 ? 2.497 -0.345 -4.472 1.00 91.50 199 TYR A N 1
ATOM 1618 C CA . TYR A 1 199 ? 1.499 -1.092 -5.222 1.00 91.50 199 TYR A CA 1
ATOM 1619 C C . TYR A 1 199 ? 1.406 -2.524 -4.710 1.00 91.50 199 TYR A C 1
ATOM 1621 O O . TYR A 1 199 ? 2.385 -3.271 -4.711 1.00 91.50 199 TYR A O 1
ATOM 1629 N N . PHE A 1 200 ? 0.205 -2.900 -4.280 1.00 94.19 200 PHE A N 1
ATOM 1630 C CA . PHE A 1 200 ? -0.098 -4.255 -3.846 1.00 94.19 200 PHE A CA 1
ATOM 1631 C C . PHE A 1 200 ? -0.283 -5.180 -5.050 1.00 94.19 200 PHE A C 1
ATOM 1633 O O . PHE A 1 200 ? -1.158 -4.954 -5.890 1.00 94.19 200 PHE A O 1
ATOM 1640 N N . MET A 1 201 ? 0.533 -6.227 -5.100 1.00 92.88 201 MET A N 1
ATOM 1641 C CA . MET A 1 201 ? 0.525 -7.259 -6.125 1.00 92.88 201 MET A CA 1
ATOM 1642 C C . MET A 1 201 ? 0.112 -8.582 -5.484 1.00 92.88 201 MET A C 1
ATOM 1644 O O . MET A 1 201 ? 0.790 -9.096 -4.593 1.00 92.88 201 MET A O 1
ATOM 1648 N N . ARG A 1 202 ? -1.012 -9.121 -5.948 1.00 93.69 202 ARG A N 1
ATOM 1649 C CA . ARG A 1 202 ? -1.493 -10.462 -5.597 1.00 93.69 202 ARG A CA 1
ATOM 1650 C C . ARG A 1 202 ? -1.094 -11.438 -6.695 1.00 93.69 202 ARG A C 1
ATOM 1652 O O . ARG A 1 202 ? -0.667 -11.004 -7.765 1.00 93.69 202 ARG A O 1
ATOM 1659 N N . ARG A 1 203 ? -1.308 -12.732 -6.470 1.00 93.81 203 ARG A N 1
ATOM 1660 C CA . ARG A 1 203 ? -1.139 -13.750 -7.510 1.00 93.81 203 ARG A CA 1
ATOM 1661 C C . ARG A 1 203 ? -1.828 -13.339 -8.818 1.00 93.81 203 ARG A C 1
ATOM 1663 O O . ARG A 1 203 ? -3.018 -13.008 -8.832 1.00 93.81 203 ARG A O 1
ATOM 1670 N N . GLY A 1 204 ? -1.069 -13.340 -9.912 1.00 93.75 204 GLY A N 1
ATOM 1671 C CA . GLY A 1 204 ? -1.549 -12.881 -11.210 1.00 93.75 204 GLY A CA 1
ATOM 1672 C C . GLY A 1 204 ? -0.464 -12.342 -12.138 1.00 93.75 204 GLY A C 1
ATOM 1673 O O . GLY A 1 204 ? 0.729 -12.328 -11.829 1.00 93.75 204 GLY A O 1
ATOM 1674 N N . GLU A 1 205 ? -0.916 -11.894 -13.305 1.00 95.12 205 GLU A N 1
ATOM 1675 C CA . GLU A 1 205 ? -0.084 -11.409 -14.399 1.00 95.12 205 GLU A CA 1
ATOM 1676 C C . GLU A 1 205 ? -0.263 -9.903 -14.605 1.00 95.12 205 GLU A C 1
ATOM 1678 O O . GLU A 1 205 ? -1.378 -9.418 -14.798 1.00 95.12 205 GLU A O 1
ATOM 1683 N N . TYR A 1 206 ? 0.847 -9.164 -14.603 1.00 93.19 206 TYR A N 1
ATOM 1684 C CA . TYR A 1 206 ? 0.873 -7.710 -14.742 1.00 93.19 206 TYR A CA 1
ATOM 1685 C C . TYR A 1 206 ? 1.729 -7.321 -15.954 1.00 93.19 206 TYR A C 1
ATOM 1687 O O . TYR A 1 206 ? 2.897 -6.953 -15.822 1.00 93.19 206 TYR A O 1
ATOM 1695 N N . SER A 1 207 ? 1.145 -7.432 -17.152 1.00 90.69 207 SER A N 1
ATOM 1696 C CA . SER A 1 207 ? 1.830 -7.260 -18.447 1.00 90.69 207 SER A CA 1
ATOM 1697 C C . SER A 1 207 ? 2.225 -5.813 -18.776 1.00 90.69 207 SER A C 1
ATOM 1699 O O . SER A 1 207 ? 3.187 -5.593 -19.513 1.00 90.69 207 SER A O 1
ATOM 1701 N N . ASP A 1 208 ? 1.521 -4.824 -18.221 1.00 82.94 208 ASP A N 1
ATOM 1702 C CA . ASP A 1 208 ? 1.846 -3.397 -18.335 1.00 82.94 208 ASP A CA 1
ATOM 1703 C C . ASP A 1 208 ? 1.365 -2.642 -17.089 1.00 82.94 208 ASP A C 1
ATOM 1705 O O . ASP A 1 208 ? 0.289 -2.032 -17.058 1.00 82.94 208 ASP A O 1
ATOM 1709 N N . TYR A 1 209 ? 2.168 -2.682 -16.025 1.00 75.00 209 TYR A N 1
ATOM 1710 C CA . TYR A 1 209 ? 1.778 -2.026 -14.778 1.00 75.00 209 TYR A CA 1
ATOM 1711 C C . TYR A 1 209 ? 1.792 -0.490 -14.896 1.00 75.00 209 TYR A C 1
ATOM 1713 O O . TYR A 1 209 ? 1.070 0.181 -14.158 1.00 75.00 209 TYR A O 1
ATOM 1721 N N . MET A 1 210 ? 2.558 0.092 -15.833 1.00 70.81 210 MET A N 1
ATOM 1722 C CA . MET A 1 210 ? 2.574 1.545 -16.053 1.00 70.81 210 MET A CA 1
ATOM 1723 C C . MET A 1 210 ? 1.215 2.039 -16.546 1.00 70.81 210 MET A C 1
ATOM 1725 O O . MET A 1 210 ? 0.702 3.041 -16.044 1.00 70.81 210 MET A O 1
ATOM 1729 N N . SER A 1 211 ? 0.604 1.321 -17.493 1.00 69.31 211 SER A N 1
ATOM 1730 C CA . SER A 1 211 ? -0.744 1.639 -17.969 1.00 69.31 211 SER A CA 1
ATOM 1731 C C . SER A 1 211 ? -1.822 1.306 -16.934 1.00 69.31 211 SER A C 1
ATOM 1733 O O . SER A 1 211 ? -2.811 2.031 -16.835 1.00 69.31 211 SER A O 1
ATOM 1735 N N . MET A 1 212 ? -1.649 0.223 -16.170 1.00 64.38 212 MET A N 1
ATOM 1736 C CA . MET A 1 212 ? -2.671 -0.275 -15.243 1.00 64.38 212 MET A CA 1
ATOM 1737 C C . MET A 1 212 ? -2.746 0.524 -13.934 1.00 64.38 212 MET A C 1
ATOM 1739 O O . MET A 1 212 ? -3.839 0.803 -13.449 1.00 64.38 212 MET A O 1
ATOM 1743 N N . MET A 1 213 ? -1.597 0.923 -13.382 1.00 67.31 213 MET A N 1
ATOM 1744 C CA . MET A 1 213 ? -1.494 1.567 -12.064 1.00 67.31 213 MET A CA 1
ATOM 1745 C C . MET A 1 213 ? -1.079 3.045 -12.148 1.00 67.31 213 MET A C 1
ATOM 1747 O O . MET A 1 213 ? -0.855 3.690 -11.124 1.00 67.31 213 MET A O 1
ATOM 1751 N N . GLY A 1 214 ? -0.955 3.594 -13.364 1.00 65.00 214 GLY A N 1
ATOM 1752 C CA . GLY A 1 214 ? -0.589 4.994 -13.594 1.00 65.00 214 GLY A CA 1
ATOM 1753 C C . GLY A 1 214 ? 0.828 5.356 -13.138 1.00 65.00 214 GLY A C 1
ATOM 1754 O O . GLY A 1 214 ? 1.101 6.533 -12.894 1.00 65.00 214 GLY A O 1
ATOM 1755 N N . MET A 1 215 ? 1.719 4.366 -13.006 1.00 65.88 215 MET A N 1
ATOM 1756 C CA . MET A 1 215 ? 3.111 4.570 -12.593 1.00 65.88 215 MET A CA 1
ATOM 1757 C C . MET A 1 215 ? 3.875 5.400 -13.626 1.00 65.88 215 MET A C 1
ATOM 1759 O O . MET A 1 215 ? 3.835 5.123 -14.826 1.00 65.88 215 MET A O 1
ATOM 1763 N N . SER A 1 216 ? 4.596 6.419 -13.153 1.00 65.62 216 SER A N 1
ATOM 1764 C CA . SER A 1 216 ? 5.505 7.212 -13.990 1.00 65.62 216 SER A CA 1
ATOM 1765 C C . SER A 1 216 ? 6.886 6.583 -14.142 1.00 65.62 216 SER A C 1
ATOM 1767 O O . SER A 1 216 ? 7.587 6.906 -15.101 1.00 65.62 216 SER A O 1
ATOM 1769 N N . ASP A 1 217 ? 7.261 5.713 -13.206 1.00 72.75 217 ASP A N 1
ATOM 1770 C CA . ASP A 1 217 ? 8.599 5.149 -13.064 1.00 72.75 217 ASP A CA 1
ATOM 1771 C C . ASP A 1 217 ? 8.559 3.625 -12.933 1.00 72.75 217 ASP A C 1
ATOM 1773 O O . ASP A 1 217 ? 7.489 3.017 -12.842 1.00 72.75 217 ASP A O 1
ATOM 1777 N N . CYS A 1 218 ? 9.736 3.003 -13.011 1.00 85.12 218 CYS A N 1
ATOM 1778 C CA . CYS A 1 218 ? 9.865 1.558 -12.911 1.00 85.12 218 CYS A CA 1
ATOM 1779 C C . CYS A 1 218 ? 9.907 1.060 -11.459 1.00 85.12 218 CYS A C 1
ATOM 1781 O O . CYS A 1 218 ? 10.322 1.794 -10.569 1.00 85.12 218 CYS A O 1
ATOM 1783 N N . ILE A 1 219 ? 9.528 -0.201 -11.230 1.00 91.38 219 ILE A N 1
ATOM 1784 C CA . ILE A 1 219 ? 9.713 -0.884 -9.941 1.00 91.38 219 ILE A CA 1
ATOM 1785 C C . ILE A 1 219 ? 11.214 -0.950 -9.616 1.00 91.38 219 ILE A C 1
ATOM 1787 O O . ILE A 1 219 ? 12.026 -1.314 -10.470 1.00 91.38 219 ILE A O 1
ATOM 1791 N N . ARG A 1 220 ? 11.569 -0.583 -8.381 1.00 93.12 220 ARG A N 1
ATOM 1792 C CA . ARG A 1 220 ? 12.951 -0.507 -7.875 1.00 93.12 220 ARG A CA 1
ATOM 1793 C C . ARG A 1 220 ? 13.194 -1.306 -6.603 1.00 93.12 220 ARG A C 1
ATOM 1795 O O . ARG A 1 220 ? 14.344 -1.627 -6.323 1.00 93.12 220 ARG A O 1
ATOM 1802 N N . SER A 1 221 ? 12.151 -1.593 -5.832 1.00 95.31 221 SER A N 1
ATOM 1803 C CA . SER A 1 221 ? 12.232 -2.465 -4.661 1.00 95.31 221 SER A CA 1
ATOM 1804 C C . SER A 1 221 ? 10.905 -3.185 -4.426 1.00 95.31 221 SER A C 1
ATOM 1806 O O . SER A 1 221 ? 9.858 -2.754 -4.917 1.00 95.31 221 SER A O 1
ATOM 1808 N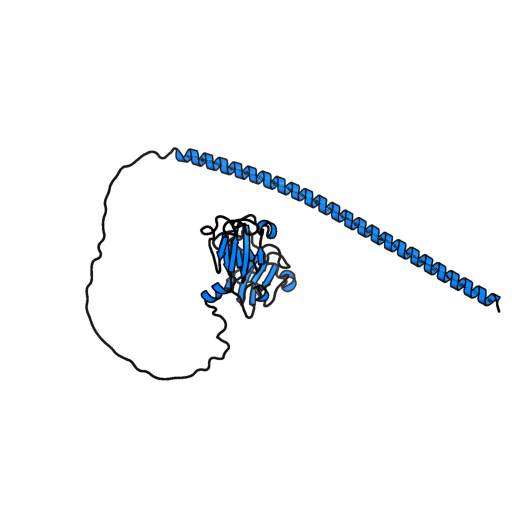 N . CYS A 1 222 ? 10.935 -4.295 -3.694 1.00 96.00 222 CYS A N 1
ATOM 1809 C CA . CYS A 1 222 ? 9.743 -5.066 -3.353 1.00 96.00 222 CYS A CA 1
ATOM 1810 C C . CYS A 1 222 ? 9.843 -5.684 -1.960 1.00 96.00 222 CYS A C 1
ATOM 1812 O O . CYS A 1 222 ? 10.924 -6.052 -1.514 1.00 96.00 222 CYS A O 1
ATOM 1814 N N . ARG A 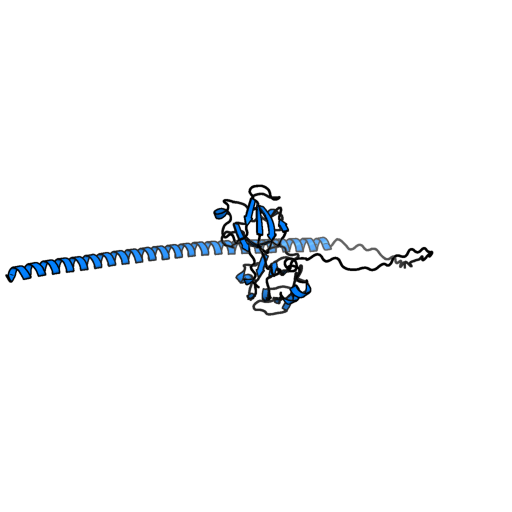1 223 ? 8.707 -5.828 -1.280 1.00 96.00 223 ARG A N 1
ATOM 1815 C CA . ARG A 1 223 ? 8.579 -6.596 -0.041 1.00 96.00 223 ARG A CA 1
ATOM 1816 C C . ARG A 1 223 ? 7.638 -7.760 -0.246 1.00 96.00 223 ARG A C 1
ATOM 1818 O O . ARG A 1 223 ? 6.552 -7.575 -0.794 1.00 96.00 223 ARG A O 1
ATOM 1825 N N . MET A 1 224 ? 8.029 -8.920 0.247 1.00 95.06 224 MET A N 1
ATOM 1826 C CA . MET A 1 224 ? 7.113 -10.031 0.428 1.00 95.06 224 MET A CA 1
ATOM 1827 C C . MET A 1 224 ? 6.188 -9.705 1.606 1.00 95.06 224 MET A C 1
ATOM 1829 O O . MET A 1 224 ? 6.617 -9.188 2.640 1.00 95.06 224 MET A O 1
ATOM 1833 N N . ILE A 1 225 ? 4.899 -9.983 1.449 1.00 94.19 225 ILE A N 1
ATOM 1834 C CA . ILE A 1 225 ? 3.915 -9.858 2.524 1.00 94.19 225 ILE A CA 1
ATOM 1835 C C . ILE A 1 225 ? 3.711 -11.264 3.090 1.00 94.19 225 ILE A C 1
ATOM 1837 O O . ILE A 1 225 ? 3.133 -12.098 2.390 1.00 94.19 225 ILE A O 1
ATOM 1841 N N . PRO A 1 226 ? 4.181 -11.558 4.317 1.00 91.44 226 PRO A N 1
ATOM 1842 C CA . PRO A 1 226 ? 3.987 -12.867 4.923 1.00 91.44 226 PRO A CA 1
ATOM 1843 C C . PRO A 1 226 ? 2.506 -13.223 4.998 1.00 91.44 226 PRO A C 1
ATOM 1845 O O . PRO A 1 226 ? 1.664 -12.370 5.272 1.00 91.44 226 PRO A O 1
ATOM 1848 N N . MET A 1 227 ? 2.189 -14.488 4.751 1.00 89.25 227 MET A N 1
ATOM 1849 C CA . MET A 1 227 ? 0.837 -14.985 4.958 1.00 89.25 227 MET A CA 1
ATOM 1850 C C . MET A 1 227 ? 0.511 -14.923 6.451 1.00 89.25 227 MET A C 1
ATOM 1852 O O . MET A 1 227 ? 1.269 -15.428 7.279 1.00 89.25 227 MET A O 1
ATOM 1856 N N . HIS A 1 228 ? -0.620 -14.309 6.788 1.00 88.69 228 HIS A N 1
ATOM 1857 C CA . HIS A 1 228 ? -1.086 -14.193 8.165 1.00 88.69 228 HIS A CA 1
ATOM 1858 C C . HIS A 1 228 ? -2.351 -15.021 8.353 1.00 88.69 228 HIS A C 1
ATOM 1860 O O . HIS A 1 228 ? -3.355 -14.785 7.683 1.00 88.69 228 HIS A O 1
ATOM 1866 N N . ARG A 1 229 ? -2.301 -15.981 9.280 1.00 85.06 229 ARG A N 1
ATOM 1867 C CA . ARG A 1 229 ? -3.455 -16.778 9.703 1.00 85.06 229 ARG A CA 1
ATOM 1868 C C . ARG A 1 229 ? -3.748 -16.452 11.157 1.00 85.06 229 ARG A C 1
ATOM 1870 O O . ARG A 1 229 ? -2.976 -16.810 12.039 1.00 85.06 229 ARG A O 1
ATOM 1877 N N . GLY A 1 230 ? -4.841 -15.741 11.400 1.00 88.50 230 GLY A N 1
ATOM 1878 C CA . GLY A 1 230 ? -5.221 -15.328 12.744 1.00 88.50 230 GLY A CA 1
ATOM 1879 C C . GLY A 1 230 ? -6.172 -14.142 12.743 1.00 88.50 230 GLY A C 1
ATOM 1880 O O . GLY A 1 230 ? -6.793 -13.817 11.730 1.00 88.50 230 GLY A O 1
ATOM 1881 N N . SER A 1 231 ? -6.274 -13.494 13.900 1.00 93.19 231 SER A N 1
ATOM 1882 C CA . SER A 1 231 ? -7.033 -12.259 14.055 1.00 93.19 231 SER A CA 1
ATOM 1883 C C . SER A 1 231 ? -6.369 -11.108 13.301 1.00 93.19 231 SER A C 1
ATOM 1885 O O . SER A 1 231 ? -5.158 -11.079 13.083 1.00 93.19 231 SER A O 1
ATOM 1887 N N . TYR A 1 232 ? -7.181 -10.133 12.917 1.00 96.44 232 TYR A N 1
ATOM 1888 C CA . TYR A 1 232 ? -6.718 -8.858 12.392 1.00 96.44 232 TYR A CA 1
ATOM 1889 C C . TYR A 1 232 ? -7.121 -7.794 13.391 1.00 96.44 232 TYR A C 1
ATOM 1891 O O . TYR A 1 232 ? -8.278 -7.756 13.808 1.00 96.44 232 TYR A O 1
ATOM 1899 N N . ARG A 1 233 ? -6.177 -6.941 13.790 1.00 97.69 233 ARG A N 1
ATOM 1900 C CA . ARG A 1 233 ? -6.468 -5.895 14.763 1.00 97.69 233 ARG A CA 1
ATOM 1901 C C . ARG A 1 233 ? -5.557 -4.694 14.584 1.00 97.69 233 ARG A C 1
ATOM 1903 O O . ARG A 1 233 ? -4.333 -4.814 14.593 1.00 97.69 233 ARG A O 1
ATOM 1910 N N . MET A 1 234 ? -6.165 -3.526 14.445 1.00 98.00 234 MET A N 1
ATOM 1911 C CA . MET A 1 234 ? -5.473 -2.251 14.293 1.00 98.00 234 MET A CA 1
ATOM 1912 C C . MET A 1 234 ? -6.166 -1.185 15.134 1.00 98.00 234 MET A C 1
ATOM 1914 O O . MET A 1 234 ? -7.389 -1.128 15.182 1.00 98.00 234 MET A O 1
ATOM 1918 N N . ARG A 1 235 ? -5.390 -0.313 15.772 1.00 97.75 235 ARG A N 1
ATOM 1919 C CA . ARG A 1 235 ? -5.887 0.888 16.447 1.00 97.75 235 ARG A CA 1
ATOM 1920 C C . ARG A 1 235 ? -5.522 2.110 15.639 1.00 97.75 235 ARG A C 1
ATOM 1922 O O . ARG A 1 235 ? -4.366 2.257 15.254 1.00 97.75 235 ARG A O 1
ATOM 1929 N N . ILE A 1 236 ? -6.487 2.983 15.405 1.00 96.75 236 ILE A N 1
ATOM 1930 C CA . ILE A 1 236 ? -6.295 4.248 14.700 1.00 96.75 236 ILE A CA 1
ATOM 1931 C C . ILE A 1 236 ? -6.546 5.406 15.645 1.00 96.75 236 ILE A C 1
ATOM 1933 O O . ILE A 1 236 ? -7.403 5.322 16.524 1.00 96.75 236 ILE A O 1
ATOM 1937 N N . TYR A 1 237 ? -5.800 6.482 15.432 1.00 95.56 237 TYR A N 1
ATOM 1938 C CA . TYR A 1 237 ? -5.822 7.652 16.289 1.00 95.56 237 TYR A CA 1
ATOM 1939 C C . TYR A 1 237 ? -5.978 8.918 15.454 1.00 95.56 237 TYR A C 1
ATOM 1941 O O . TYR A 1 237 ? -5.396 9.057 14.368 1.00 95.56 237 TYR A O 1
ATOM 1949 N N . GLU A 1 238 ? -6.760 9.850 15.987 1.00 93.31 238 GLU A N 1
ATOM 1950 C CA . GLU A 1 238 ? -7.020 11.141 15.355 1.00 93.31 238 GLU A CA 1
ATOM 1951 C C . GLU A 1 238 ? -5.757 12.014 15.284 1.00 93.31 238 GLU A C 1
ATOM 1953 O O . GLU A 1 238 ? -5.559 12.761 14.324 1.00 93.31 238 GLU A O 1
ATOM 1958 N N . ARG A 1 239 ? -4.874 11.913 16.287 1.00 92.81 239 ARG A N 1
ATOM 1959 C CA . ARG A 1 239 ? -3.633 12.693 16.362 1.00 92.81 239 ARG A CA 1
ATOM 1960 C C . ARG A 1 239 ? -2.399 11.810 16.239 1.00 92.81 239 ARG A C 1
ATOM 1962 O O . ARG A 1 239 ? -2.458 10.582 16.267 1.00 92.81 239 ARG A O 1
ATOM 1969 N N . GLU A 1 240 ? -1.265 12.465 16.043 1.00 92.69 240 GLU A N 1
ATOM 1970 C CA . GLU A 1 240 ? 0.051 11.833 16.068 1.00 92.69 240 GLU A CA 1
ATOM 1971 C C . GLU A 1 240 ? 0.372 11.292 17.471 1.00 92.69 240 GLU A C 1
ATOM 1973 O O . GLU A 1 240 ? -0.270 11.663 18.456 1.00 92.69 240 GLU A O 1
ATOM 1978 N N . ASN A 1 241 ? 1.378 10.420 17.562 1.00 94.94 241 ASN A N 1
ATOM 1979 C CA . ASN A 1 241 ? 1.852 9.814 18.810 1.00 94.94 241 ASN A CA 1
ATOM 1980 C C . ASN A 1 241 ? 0.739 9.142 19.634 1.00 94.94 241 ASN A C 1
ATOM 1982 O O . ASN A 1 241 ? 0.768 9.186 20.861 1.00 94.94 241 ASN A O 1
ATOM 1986 N N . PHE A 1 242 ? -0.235 8.524 18.958 1.00 95.69 242 PHE A N 1
ATOM 1987 C CA . PHE A 1 242 ? -1.366 7.823 19.578 1.00 95.69 242 PHE A CA 1
ATOM 1988 C C . PHE A 1 242 ? -2.275 8.720 20.433 1.00 95.69 242 PHE A C 1
ATOM 1990 O O . PHE A 1 242 ? -2.940 8.248 21.353 1.00 95.69 242 PHE A O 1
ATOM 1997 N N . GLY A 1 243 ? -2.302 10.023 20.143 1.00 94.62 243 GLY A N 1
ATOM 1998 C CA . GLY A 1 243 ? -3.161 10.984 20.829 1.00 94.62 243 GLY A CA 1
ATOM 1999 C C . GLY A 1 243 ? -4.553 11.138 20.206 1.00 94.62 243 GLY A C 1
ATOM 2000 O O . GLY A 1 243 ? -4.811 10.733 19.072 1.00 94.62 243 GLY A O 1
ATOM 2001 N N . GLY A 1 244 ? -5.433 11.840 20.923 1.00 95.00 244 GLY A N 1
ATOM 2002 C CA . GLY A 1 244 ? -6.801 12.124 20.474 1.00 95.00 244 GLY A CA 1
ATOM 2003 C C . GLY A 1 244 ? -7.732 10.916 20.589 1.00 95.00 244 GLY A C 1
ATOM 2004 O O . GLY A 1 244 ? -7.456 9.982 21.342 1.00 95.00 2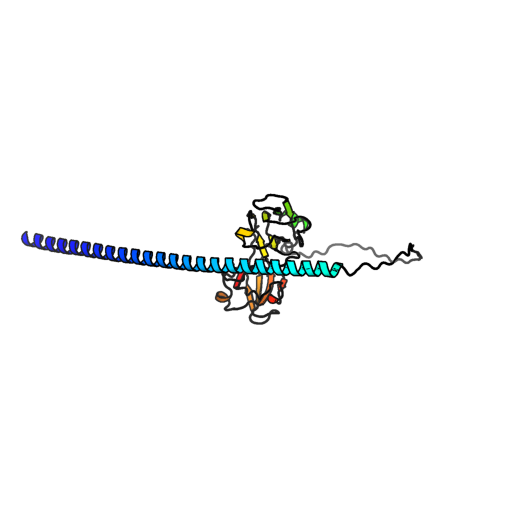44 GLY A O 1
ATOM 2005 N N . GLN A 1 245 ? -8.847 10.946 19.854 1.00 95.69 245 GLN A N 1
ATOM 2006 C CA . GLN A 1 245 ? -9.799 9.839 19.855 1.00 95.69 245 GLN A CA 1
ATOM 2007 C C . GLN A 1 245 ? -9.175 8.583 19.231 1.00 95.69 245 GLN A C 1
ATOM 2009 O O . GLN A 1 245 ? -8.512 8.658 18.192 1.00 95.69 245 GLN A O 1
ATOM 2014 N N . MET A 1 246 ? -9.422 7.432 19.86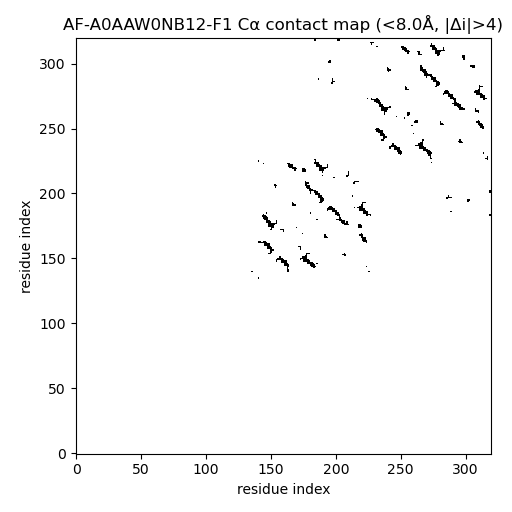1 1.00 95.94 246 MET A N 1
ATOM 2015 C CA . MET A 1 246 ? -8.948 6.121 19.420 1.00 95.94 246 MET A CA 1
ATOM 2016 C C . MET A 1 246 ? -10.120 5.240 18.989 1.00 95.94 246 MET A C 1
ATOM 2018 O O . MET A 1 246 ? -11.161 5.224 19.651 1.00 95.94 246 MET A O 1
ATOM 2022 N N . TYR A 1 247 ? -9.919 4.490 17.906 1.00 97.06 247 TYR A N 1
ATOM 2023 C CA . TYR A 1 247 ? -10.824 3.432 17.465 1.00 97.06 247 TYR A CA 1
ATOM 2024 C C . TYR A 1 247 ? -10.054 2.150 17.157 1.00 97.06 247 TYR A C 1
ATOM 2026 O O . TYR A 1 247 ? -8.988 2.187 16.541 1.00 97.06 247 TYR A O 1
ATOM 2034 N N . GLU A 1 248 ? -10.615 1.012 17.553 1.00 97.06 248 GLU A N 1
ATOM 2035 C CA . GLU A 1 248 ? -10.085 -0.311 17.227 1.00 97.06 248 GLU A CA 1
ATOM 2036 C C . GLU A 1 248 ? -10.864 -0.917 16.049 1.00 97.06 248 GLU A C 1
ATOM 2038 O O . GLU A 1 248 ? -12.093 -0.843 15.987 1.00 97.06 248 GLU A O 1
ATOM 2043 N N . LEU A 1 249 ? -10.136 -1.495 15.094 1.00 95.69 249 LEU A N 1
ATOM 2044 C CA . LEU A 1 249 ? -10.655 -2.116 13.882 1.00 95.69 249 LEU A CA 1
ATOM 2045 C C . LEU A 1 249 ? -10.214 -3.571 13.826 1.00 95.69 249 LEU A C 1
ATOM 2047 O O . LEU A 1 249 ? -9.020 -3.866 13.898 1.00 95.69 249 LEU A O 1
ATOM 2051 N N . MET A 1 250 ? -11.186 -4.456 13.623 1.00 96.56 250 MET A N 1
ATOM 2052 C CA . MET A 1 250 ? -10.957 -5.874 13.330 1.00 96.56 250 MET A CA 1
ATOM 2053 C C . MET A 1 250 ? -11.383 -6.259 11.909 1.00 96.56 250 MET A C 1
ATOM 2055 O O . MET A 1 250 ? -10.976 -7.302 11.400 1.00 96.56 250 MET A O 1
ATOM 2059 N N . ASP A 1 251 ? -12.146 -5.386 11.247 1.00 96.31 251 ASP A N 1
ATOM 2060 C CA . ASP A 1 251 ? -12.694 -5.577 9.908 1.00 96.31 251 ASP A CA 1
ATOM 2061 C C . ASP A 1 251 ? -12.309 -4.450 8.953 1.00 96.31 251 ASP A C 1
ATOM 2063 O O . ASP A 1 251 ? -11.832 -3.385 9.355 1.00 96.31 251 ASP A O 1
ATOM 2067 N N . ASP A 1 252 ? -12.558 -4.691 7.668 1.00 97.19 252 ASP A N 1
ATOM 2068 C CA . ASP A 1 252 ? -12.377 -3.696 6.620 1.00 97.19 252 ASP A CA 1
ATOM 2069 C C . ASP A 1 252 ? -13.272 -2.468 6.881 1.00 97.19 252 ASP A C 1
ATOM 2071 O O . ASP A 1 252 ? -14.387 -2.556 7.414 1.00 97.19 252 ASP A O 1
ATOM 2075 N N . CYS A 1 253 ? -12.775 -1.293 6.509 1.00 96.94 253 CYS A N 1
ATOM 2076 C CA . CYS A 1 253 ? -13.426 -0.006 6.686 1.00 96.94 253 CYS A CA 1
ATOM 2077 C C . CYS A 1 253 ? -13.448 0.749 5.357 1.00 96.94 253 CYS A C 1
ATOM 2079 O O . CYS A 1 253 ? -12.434 1.298 4.925 1.00 96.94 253 CYS A O 1
ATOM 2081 N N . ASP A 1 254 ? -14.622 0.812 4.727 1.00 96.75 254 ASP A N 1
ATOM 2082 C CA . ASP A 1 254 ? -14.814 1.506 3.451 1.00 96.75 254 ASP A CA 1
ATOM 2083 C C . ASP A 1 254 ? -14.717 3.031 3.574 1.00 96.75 254 ASP A C 1
ATOM 2085 O O . ASP A 1 254 ? -14.301 3.695 2.627 1.00 96.75 254 ASP A O 1
ATOM 2089 N N . ASN A 1 255 ? -15.123 3.600 4.712 1.00 95.94 255 ASN A N 1
ATOM 2090 C CA . ASN A 1 255 ? -15.040 5.033 4.973 1.00 95.94 255 ASN A CA 1
ATOM 2091 C C . ASN A 1 255 ? -14.915 5.315 6.478 1.00 95.94 255 ASN A C 1
ATOM 2093 O O . ASN A 1 255 ? -15.862 5.126 7.245 1.00 95.94 255 ASN A O 1
ATOM 2097 N N . ILE A 1 256 ? -13.748 5.808 6.887 1.00 94.50 256 ILE A N 1
ATOM 2098 C CA . ILE A 1 256 ? -13.432 6.181 8.270 1.00 94.50 256 ILE A CA 1
ATOM 2099 C C . ILE A 1 256 ? -14.340 7.320 8.752 1.00 94.50 256 ILE A C 1
ATOM 2101 O O . ILE A 1 256 ? -14.789 7.302 9.899 1.00 94.50 256 ILE A O 1
ATOM 2105 N N . MET A 1 257 ? -14.652 8.283 7.880 1.00 93.25 257 MET A N 1
ATOM 2106 C CA . MET A 1 257 ? -15.483 9.429 8.246 1.00 93.25 257 MET A CA 1
ATOM 2107 C C . MET A 1 257 ? -16.918 9.003 8.556 1.00 93.25 257 MET A C 1
ATOM 2109 O O . MET A 1 257 ? -17.500 9.464 9.534 1.00 93.25 257 MET A O 1
ATOM 2113 N N . ASP A 1 258 ? -17.487 8.096 7.764 1.00 94.38 258 ASP A N 1
ATOM 2114 C CA . ASP A 1 258 ? -18.865 7.647 7.981 1.00 94.38 258 ASP A CA 1
ATOM 2115 C C . ASP A 1 258 ? -18.967 6.750 9.217 1.00 94.38 258 ASP A C 1
ATOM 2117 O O . ASP A 1 258 ? -19.901 6.895 10.005 1.00 94.38 258 ASP A O 1
ATOM 2121 N N . ARG A 1 259 ? -17.990 5.851 9.411 1.00 95.12 259 ARG A N 1
ATOM 2122 C CA . ARG A 1 259 ? -18.012 4.870 10.503 1.00 95.12 259 ARG A CA 1
ATOM 2123 C C . ARG A 1 259 ? -17.628 5.462 11.859 1.00 95.12 259 ARG A C 1
ATOM 2125 O O . ARG A 1 259 ? -18.268 5.142 12.854 1.00 95.12 259 ARG A O 1
ATOM 2132 N N . TYR A 1 260 ? -16.599 6.305 11.906 1.00 93.81 260 TYR A N 1
ATOM 2133 C CA . TYR A 1 260 ? -15.999 6.782 13.159 1.00 93.81 260 TYR A CA 1
ATOM 2134 C C . TYR A 1 260 ? -16.107 8.295 13.353 1.00 93.81 260 TYR A C 1
ATOM 2136 O O . TYR A 1 260 ? -15.593 8.823 14.337 1.00 93.81 260 TYR A O 1
ATOM 2144 N N . ARG A 1 261 ? -16.732 9.014 12.406 1.00 93.31 261 ARG A N 1
ATOM 2145 C CA . ARG A 1 261 ? -16.796 10.489 12.398 1.00 93.31 261 ARG A CA 1
ATOM 2146 C C . ARG A 1 261 ? -15.415 11.145 12.516 1.00 93.31 261 ARG A C 1
ATOM 2148 O O . ARG A 1 261 ? -15.298 12.276 12.974 1.00 93.31 261 ARG A O 1
ATOM 2155 N N . MET A 1 262 ? -14.371 10.436 12.079 1.00 90.19 262 MET A N 1
ATOM 2156 C CA . MET A 1 262 ? -12.984 10.874 12.168 1.00 90.19 262 MET A CA 1
ATOM 2157 C C . MET A 1 262 ? -12.519 11.400 10.809 1.00 90.19 262 MET A C 1
ATOM 2159 O O . MET A 1 262 ? -12.467 10.664 9.826 1.00 90.19 262 MET A O 1
ATOM 2163 N N . ASN A 1 263 ? -12.168 12.684 10.761 1.00 84.38 263 ASN A N 1
ATOM 2164 C CA . ASN A 1 263 ? -11.785 13.366 9.521 1.00 84.38 263 ASN A CA 1
ATOM 2165 C C . ASN A 1 263 ? -10.300 13.182 9.154 1.00 84.38 263 ASN A C 1
ATOM 2167 O O . ASN A 1 263 ? -9.898 13.413 8.014 1.00 84.38 263 ASN A O 1
ATOM 2171 N N . SER A 1 264 ? -9.461 12.810 10.123 1.00 83.06 264 SER A N 1
ATOM 2172 C CA . SER A 1 264 ? -8.032 12.599 9.900 1.00 83.06 264 SER A CA 1
ATOM 2173 C C . SER A 1 264 ? -7.517 11.494 10.809 1.00 83.06 264 SER A C 1
ATOM 2175 O O . SER A 1 264 ? -7.569 11.623 12.024 1.00 83.06 264 SER A O 1
ATOM 2177 N N . CYS A 1 265 ? -7.005 10.418 10.216 1.00 90.38 265 CYS A N 1
ATOM 2178 C CA . CYS A 1 265 ? -6.199 9.424 10.915 1.00 90.38 265 CYS A CA 1
ATOM 2179 C C . CYS A 1 265 ? -4.727 9.827 10.782 1.00 90.38 265 CYS A C 1
ATOM 2181 O O . CYS A 1 265 ? -4.239 9.930 9.655 1.0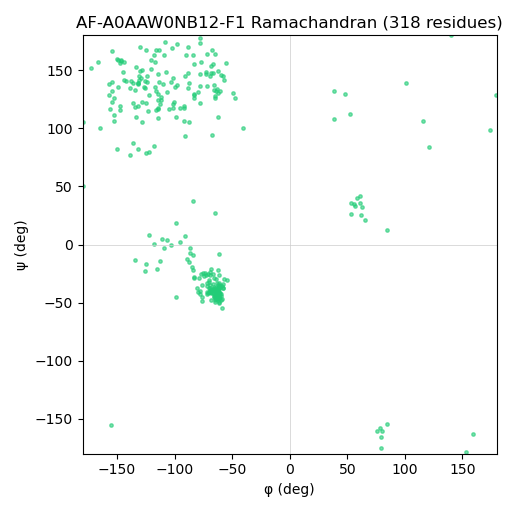0 90.38 265 CYS A O 1
ATOM 2183 N N . MET A 1 266 ? -4.038 10.077 11.899 1.00 91.75 266 MET A N 1
ATOM 2184 C CA . MET A 1 266 ? -2.668 10.627 11.907 1.00 91.75 266 MET A CA 1
ATOM 2185 C C . MET A 1 266 ? -1.623 9.670 12.491 1.00 91.75 266 MET A C 1
ATOM 2187 O O . MET A 1 266 ? -0.430 9.809 12.206 1.00 91.75 266 MET A O 1
ATOM 2191 N N . SER A 1 267 ? -2.062 8.694 13.286 1.00 94.25 267 SER A N 1
ATOM 2192 C CA . SER A 1 267 ? -1.227 7.592 13.756 1.00 94.25 267 SER A CA 1
ATOM 2193 C C . SER A 1 267 ? -2.039 6.308 13.901 1.00 94.25 267 SER A C 1
ATOM 2195 O O . SER A 1 267 ? -3.270 6.337 14.009 1.00 94.25 267 SER A O 1
ATOM 2197 N N . CYS A 1 268 ? -1.362 5.163 13.873 1.00 96.00 268 CYS A N 1
ATOM 2198 C CA . CYS A 1 268 ? -1.991 3.871 14.127 1.00 96.00 268 CYS A CA 1
ATOM 2199 C C . CYS A 1 268 ? -1.025 2.880 14.775 1.00 96.00 268 CYS A C 1
ATOM 2201 O O . CYS A 1 268 ? 0.193 2.994 14.654 1.00 96.00 268 CYS A O 1
ATOM 2203 N N . ASN A 1 269 ? -1.579 1.870 15.427 1.00 97.44 269 ASN A N 1
ATOM 2204 C CA . ASN A 1 269 ? -0.845 0.715 15.915 1.00 97.44 269 ASN A CA 1
ATOM 2205 C C . ASN A 1 269 ? -1.477 -0.543 15.320 1.00 97.44 269 ASN A C 1
ATOM 2207 O O . ASN A 1 269 ? -2.645 -0.837 15.581 1.00 97.44 269 ASN A O 1
ATOM 2211 N N . VAL A 1 270 ? -0.731 -1.250 14.478 1.00 97.75 270 VAL A N 1
ATOM 2212 C CA . VAL A 1 270 ? -1.168 -2.532 13.930 1.00 97.75 270 VAL A CA 1
ATOM 2213 C C . VAL A 1 270 ? -0.734 -3.606 14.911 1.00 97.75 270 VAL A C 1
ATOM 2215 O O . VAL A 1 270 ? 0.446 -3.937 14.991 1.00 97.75 270 VAL A O 1
ATOM 2218 N N . MET A 1 271 ? -1.696 -4.137 15.656 1.00 97.12 271 MET A N 1
ATOM 2219 C CA . MET A 1 271 ? -1.437 -5.191 16.631 1.00 97.12 271 MET A CA 1
ATOM 2220 C C . MET A 1 271 ? -1.244 -6.525 15.912 1.00 97.12 271 MET A C 1
ATOM 2222 O O . MET A 1 271 ? -0.262 -7.216 16.148 1.00 97.12 271 MET A O 1
ATOM 2226 N N . ASP A 1 272 ? -2.163 -6.843 14.995 1.00 95.50 272 ASP A N 1
ATOM 2227 C CA . ASP A 1 272 ? -2.250 -8.149 14.352 1.00 95.50 272 ASP A CA 1
ATOM 2228 C C . ASP A 1 272 ? -2.631 -8.021 12.867 1.00 95.50 272 ASP A C 1
ATOM 2230 O O . ASP A 1 272 ? -3.495 -7.219 12.478 1.00 95.50 272 ASP A O 1
ATOM 2234 N N . GLY A 1 273 ? -2.004 -8.859 12.041 1.00 95.12 273 GLY A N 1
ATOM 2235 C CA . GLY A 1 273 ? -2.259 -8.969 10.609 1.00 95.12 273 GLY A CA 1
ATOM 2236 C C . GLY A 1 273 ? -1.614 -7.892 9.737 1.00 95.12 273 GLY A C 1
ATOM 2237 O O . GLY A 1 273 ? -0.829 -7.052 10.175 1.00 95.12 273 GLY A O 1
ATOM 2238 N N . HIS A 1 274 ? -1.945 -7.951 8.450 1.00 96.12 274 HIS A N 1
ATOM 2239 C CA . HIS A 1 274 ? -1.418 -7.073 7.410 1.00 96.12 274 HIS A CA 1
ATOM 2240 C C . HIS A 1 274 ? -2.540 -6.224 6.820 1.00 96.12 274 HIS A C 1
ATOM 2242 O O . HIS A 1 274 ? -3.599 -6.749 6.468 1.00 96.12 274 HIS A O 1
ATOM 2248 N N . TRP A 1 275 ? -2.307 -4.918 6.696 1.00 97.38 275 TRP A N 1
ATOM 2249 C CA . TRP A 1 275 ? -3.343 -3.958 6.324 1.00 97.38 275 TRP A CA 1
ATOM 2250 C C . TRP A 1 275 ? -2.891 -3.044 5.186 1.00 97.38 275 TRP A C 1
ATOM 2252 O O . TRP A 1 275 ? -1.714 -2.704 5.060 1.00 97.38 275 TRP A O 1
ATOM 2262 N N . LEU A 1 276 ? -3.849 -2.615 4.366 1.00 96.25 276 LEU A N 1
ATOM 2263 C CA . LEU A 1 276 ? -3.673 -1.545 3.389 1.00 96.25 276 LEU A CA 1
ATOM 2264 C C . LEU A 1 276 ? -4.552 -0.367 3.793 1.00 96.25 276 LEU A C 1
ATOM 2266 O O . LEU A 1 276 ? -5.766 -0.518 3.929 1.00 96.25 276 LEU A O 1
ATOM 2270 N N . MET A 1 277 ? -3.941 0.802 3.949 1.00 94.94 277 MET A N 1
ATOM 2271 C CA . MET A 1 277 ? -4.639 2.065 4.185 1.00 94.94 277 MET A CA 1
ATOM 2272 C C . MET A 1 277 ? -4.662 2.887 2.900 1.00 94.94 277 MET A C 1
ATOM 2274 O O . MET A 1 277 ? -3.670 2.934 2.175 1.00 94.94 277 MET A O 1
ATOM 2278 N N . TYR A 1 278 ? -5.781 3.545 2.617 1.00 93.88 278 TYR A N 1
ATOM 2279 C CA . TYR A 1 278 ? -6.019 4.263 1.367 1.00 93.88 278 TYR A CA 1
ATOM 2280 C C . TYR A 1 278 ? -6.385 5.722 1.605 1.00 93.88 278 TYR A C 1
ATOM 2282 O O . TYR A 1 278 ? -7.096 6.057 2.552 1.00 93.88 278 TYR A O 1
ATOM 2290 N N . GLU A 1 279 ? -5.929 6.583 0.701 1.00 91.50 279 GLU A N 1
ATOM 2291 C CA . GLU A 1 279 ? -6.152 8.033 0.726 1.00 91.50 279 GLU A CA 1
ATOM 2292 C C . GLU A 1 279 ? -7.626 8.432 0.546 1.00 91.50 279 GLU A C 1
ATOM 2294 O O . GLU A 1 279 ? -8.068 9.476 1.023 1.00 91.50 279 GLU A O 1
ATOM 2299 N N . HIS A 1 280 ? -8.413 7.620 -0.158 1.00 93.12 280 HIS A N 1
ATOM 2300 C CA . HIS A 1 280 ? -9.825 7.897 -0.407 1.00 93.12 280 HIS A CA 1
ATOM 2301 C C . HIS A 1 280 ? -10.729 6.790 0.141 1.00 93.12 280 HIS A C 1
ATOM 2303 O O . HIS A 1 280 ? -10.273 5.656 0.319 1.00 93.12 280 HIS A O 1
ATOM 2309 N N . PRO A 1 281 ? -12.019 7.090 0.383 1.00 94.81 281 PRO A N 1
ATOM 2310 C CA . PRO A 1 281 ? -13.016 6.070 0.676 1.00 94.81 281 PRO A CA 1
ATOM 2311 C C . PRO A 1 281 ? -13.084 4.992 -0.416 1.00 94.81 281 PRO A C 1
ATOM 2313 O O . PRO A 1 281 ? -12.745 5.234 -1.581 1.00 94.81 281 PRO A O 1
ATOM 2316 N N . HIS A 1 282 ? -13.572 3.812 -0.043 1.00 96.06 282 HIS A N 1
ATOM 2317 C CA . HIS A 1 282 ? -13.776 2.651 -0.910 1.00 96.06 282 HIS A CA 1
ATOM 2318 C C . HIS A 1 282 ? -12.496 2.154 -1.602 1.00 96.06 282 HIS A C 1
ATOM 2320 O O . HIS A 1 282 ? -12.524 1.783 -2.778 1.00 96.06 282 HIS A O 1
ATOM 2326 N N . TYR A 1 283 ? -11.372 2.158 -0.876 1.00 94.69 283 TYR A N 1
ATOM 2327 C CA . TYR A 1 283 ? -10.081 1.593 -1.291 1.00 94.69 283 TYR A CA 1
ATOM 2328 C C . TYR A 1 283 ? -9.495 2.235 -2.554 1.00 94.69 283 TYR A C 1
ATOM 2330 O O . TYR A 1 283 ? -8.995 1.553 -3.453 1.00 94.69 283 TYR A O 1
ATOM 2338 N N . ARG A 1 284 ? -9.591 3.566 -2.648 1.00 92.31 284 ARG A N 1
ATOM 2339 C CA . ARG A 1 284 ? -9.142 4.350 -3.807 1.00 92.31 284 ARG A CA 1
ATOM 2340 C C . ARG A 1 284 ? -8.002 5.299 -3.457 1.00 92.31 284 ARG A C 1
ATOM 2342 O O . ARG A 1 284 ? -7.748 5.607 -2.297 1.00 92.31 284 ARG A O 1
ATOM 2349 N N . GLY A 1 285 ? -7.373 5.833 -4.500 1.00 89.75 285 GLY A N 1
ATOM 2350 C CA . GLY A 1 285 ? -6.251 6.757 -4.366 1.00 89.75 285 GLY A CA 1
ATOM 2351 C C . GLY A 1 285 ? -4.958 6.022 -4.038 1.00 89.75 285 GLY A C 1
ATOM 2352 O O . GLY A 1 285 ? -4.815 4.834 -4.337 1.00 89.75 285 GLY A O 1
ATOM 2353 N N . ARG A 1 286 ? -4.003 6.742 -3.449 1.00 88.31 286 ARG A N 1
ATOM 2354 C CA . ARG A 1 286 ? -2.748 6.136 -3.003 1.00 88.31 286 ARG A CA 1
ATOM 2355 C C . ARG A 1 286 ? -3.008 5.169 -1.855 1.00 88.31 286 ARG A C 1
ATOM 2357 O O . ARG A 1 286 ? -3.900 5.399 -1.038 1.00 88.31 286 ARG A O 1
ATOM 2364 N N . MET A 1 287 ? -2.206 4.111 -1.798 1.00 91.25 287 MET A N 1
ATOM 2365 C CA . MET A 1 287 ? -2.245 3.136 -0.717 1.00 91.25 287 MET A CA 1
ATOM 2366 C C . MET A 1 287 ? -0.935 3.113 0.059 1.00 91.25 287 MET A C 1
ATOM 2368 O O . MET A 1 287 ? 0.121 3.471 -0.466 1.00 91.25 287 MET A O 1
ATOM 2372 N N . MET A 1 288 ? -1.017 2.644 1.295 1.00 92.38 288 MET A N 1
ATOM 2373 C CA . MET A 1 288 ? 0.128 2.393 2.147 1.00 92.38 288 MET A CA 1
ATOM 2374 C C . MET A 1 288 ? -0.011 1.040 2.830 1.00 92.38 288 MET A C 1
ATOM 2376 O O . MET A 1 288 ? -1.067 0.706 3.370 1.00 92.38 288 MET A O 1
ATOM 2380 N N . TYR A 1 289 ? 1.071 0.272 2.791 1.00 95.00 289 TYR A N 1
ATOM 2381 C CA . TYR A 1 289 ? 1.168 -1.006 3.469 1.00 95.00 289 TYR A CA 1
ATOM 2382 C C . TYR A 1 289 ? 1.541 -0.838 4.938 1.00 95.00 289 TYR A C 1
ATOM 2384 O O . TYR A 1 289 ? 2.575 -0.246 5.259 1.00 95.00 289 TYR A O 1
ATOM 2392 N N . MET A 1 290 ? 0.722 -1.423 5.808 1.00 94.69 290 MET A N 1
ATOM 2393 C CA . MET A 1 290 ? 0.909 -1.421 7.250 1.00 94.69 290 MET A CA 1
ATOM 2394 C C . MET A 1 290 ? 1.163 -2.852 7.730 1.00 94.69 290 MET A C 1
ATOM 2396 O O . MET A 1 290 ? 0.331 -3.753 7.584 1.00 94.69 290 MET A O 1
ATOM 2400 N N . ARG A 1 291 ? 2.358 -3.052 8.277 1.00 94.88 291 ARG A N 1
ATOM 2401 C CA . ARG A 1 291 ? 2.803 -4.275 8.950 1.00 94.88 291 ARG A CA 1
ATOM 2402 C C . ARG A 1 291 ? 2.469 -4.172 10.437 1.00 94.88 291 ARG A C 1
ATOM 2404 O O . ARG A 1 291 ? 2.274 -3.057 10.906 1.00 94.88 291 ARG A O 1
ATOM 2411 N N . PRO A 1 292 ? 2.469 -5.284 11.186 1.00 95.81 292 PRO A N 1
ATOM 2412 C CA . PRO A 1 292 ? 2.439 -5.218 12.641 1.00 95.81 292 PRO A CA 1
ATOM 2413 C C . PRO A 1 292 ? 3.505 -4.254 13.174 1.00 95.81 292 PRO A C 1
ATOM 2415 O O . PRO A 1 292 ? 4.663 -4.307 12.744 1.00 95.81 292 PRO A O 1
ATOM 2418 N N . GLY A 1 293 ? 3.097 -3.353 14.064 1.00 96.06 293 GLY A N 1
ATOM 2419 C CA . GLY A 1 293 ? 3.952 -2.316 14.623 1.00 96.06 293 GLY A CA 1
ATOM 2420 C C . GLY A 1 293 ? 3.285 -0.951 14.796 1.00 96.06 293 GLY A C 1
ATOM 2421 O O . GLY A 1 293 ? 2.117 -0.716 14.479 1.00 96.06 293 GLY A O 1
ATOM 2422 N N . GLU A 1 294 ? 4.093 -0.031 15.309 1.00 96.12 294 GLU A N 1
ATOM 2423 C CA . GLU A 1 294 ? 3.690 1.293 15.763 1.00 96.12 294 GLU A CA 1
ATOM 2424 C C . GLU A 1 294 ? 4.010 2.387 14.739 1.00 96.12 294 GLU A C 1
ATOM 2426 O O . GLU A 1 294 ? 5.168 2.631 14.397 1.00 96.12 294 GLU A O 1
ATOM 2431 N N . TYR A 1 295 ? 2.984 3.121 14.313 1.00 94.19 295 TYR A N 1
ATOM 2432 C CA . TYR A 1 295 ? 3.080 4.194 13.328 1.00 94.19 295 TYR A CA 1
ATOM 2433 C C . TYR A 1 295 ? 2.670 5.520 13.953 1.00 94.19 295 TYR A C 1
ATOM 2435 O O . TYR A 1 295 ? 1.522 5.945 13.857 1.00 94.19 295 TYR A O 1
ATOM 2443 N N . ARG A 1 296 ? 3.627 6.179 14.611 1.00 93.12 296 ARG A N 1
ATOM 2444 C CA . ARG A 1 296 ? 3.391 7.402 15.399 1.00 93.12 296 ARG A CA 1
ATOM 2445 C C . ARG A 1 296 ? 3.035 8.634 14.568 1.00 93.12 296 ARG A C 1
ATOM 2447 O O . ARG A 1 296 ? 2.395 9.540 15.091 1.00 93.12 296 ARG A O 1
ATOM 2454 N N . ASN A 1 297 ? 3.466 8.700 13.312 1.00 89.00 297 ASN A N 1
ATOM 2455 C CA . ASN A 1 297 ? 3.236 9.862 12.460 1.00 89.00 297 ASN A CA 1
ATOM 2456 C C . ASN A 1 297 ? 3.288 9.460 10.979 1.00 89.00 297 ASN A C 1
ATOM 2458 O O . ASN A 1 297 ? 4.343 9.058 10.489 1.00 89.00 297 ASN A O 1
ATOM 2462 N N . PHE A 1 298 ? 2.176 9.613 10.255 1.00 86.94 298 PHE A N 1
ATOM 2463 C CA . PHE A 1 298 ? 2.126 9.320 8.817 1.00 86.94 298 PHE A CA 1
ATOM 2464 C C . PHE A 1 298 ? 2.795 10.374 7.928 1.00 86.94 298 PHE A C 1
ATOM 2466 O O . PHE A 1 298 ? 3.247 10.052 6.829 1.00 86.94 298 PHE A O 1
ATOM 2473 N N . MET A 1 299 ? 2.898 11.624 8.384 1.00 77.31 299 MET A N 1
ATOM 2474 C CA . MET A 1 299 ? 3.500 12.723 7.626 1.00 77.31 299 MET A CA 1
ATOM 2475 C C . MET A 1 299 ? 4.989 12.484 7.347 1.00 77.31 299 MET A C 1
ATOM 2477 O O . MET A 1 299 ? 5.478 12.850 6.280 1.00 77.31 299 MET A O 1
ATOM 2481 N N . ASN A 1 300 ? 5.702 11.825 8.264 1.00 70.50 300 ASN A N 1
ATOM 2482 C CA . ASN A 1 300 ? 7.135 11.567 8.113 1.00 70.50 300 ASN A CA 1
ATOM 2483 C C . ASN A 1 300 ? 7.455 10.283 7.319 1.00 70.50 300 ASN A C 1
ATOM 2485 O O . ASN A 1 300 ? 8.617 9.989 7.048 1.00 70.50 300 ASN A O 1
ATOM 2489 N N . MET A 1 301 ? 6.449 9.507 6.899 1.00 68.50 301 MET A N 1
ATOM 2490 C CA . MET A 1 301 ? 6.660 8.204 6.248 1.00 68.50 301 MET A CA 1
ATOM 2491 C C . MET A 1 301 ? 6.940 8.292 4.736 1.00 68.50 301 MET A C 1
ATOM 2493 O O . MET A 1 301 ? 6.537 7.432 3.956 1.00 68.50 301 MET A O 1
ATOM 2497 N N . GLY A 1 302 ? 7.685 9.318 4.311 1.00 53.97 302 GLY A N 1
ATOM 2498 C CA . GLY A 1 302 ? 8.292 9.380 2.975 1.00 53.97 302 GLY A CA 1
ATOM 2499 C C . GLY A 1 302 ? 7.397 9.903 1.848 1.00 53.97 302 GLY A C 1
ATOM 2500 O O . GLY A 1 302 ? 7.784 9.801 0.677 1.00 53.97 302 GLY A O 1
ATOM 2501 N N . TRP A 1 303 ? 6.248 10.494 2.185 1.00 59.41 303 TRP A N 1
ATOM 2502 C CA . TRP A 1 303 ? 5.289 11.044 1.231 1.00 59.41 303 TRP A CA 1
ATOM 2503 C C . TRP A 1 303 ? 5.132 12.553 1.391 1.00 59.41 303 TRP A C 1
ATOM 2505 O O . TRP A 1 303 ? 4.667 13.055 2.409 1.00 59.41 303 TRP A O 1
ATOM 2515 N N . SER A 1 304 ? 5.528 13.288 0.352 1.00 49.72 304 SER A N 1
ATOM 2516 C CA . SER A 1 304 ? 5.440 14.745 0.294 1.00 49.72 304 SER A CA 1
ATOM 2517 C C . SER A 1 304 ? 3.975 15.191 0.252 1.00 49.72 304 SER A C 1
ATOM 2519 O O . SER A 1 304 ? 3.364 15.240 -0.813 1.00 49.72 304 SER A O 1
ATOM 2521 N N . GLY A 1 305 ? 3.411 15.498 1.416 1.00 57.03 305 GLY A N 1
ATOM 2522 C CA . GLY A 1 305 ? 2.050 16.008 1.570 1.00 57.03 305 GLY A CA 1
ATOM 2523 C C . GLY A 1 305 ? 1.190 15.018 2.335 1.00 57.03 305 GLY A C 1
ATOM 2524 O O . GLY A 1 305 ? 0.830 13.978 1.786 1.00 57.03 305 GLY A O 1
ATOM 2525 N N . GLY A 1 306 ? 0.895 15.363 3.593 1.00 68.50 306 GLY A N 1
ATOM 2526 C CA . GLY A 1 306 ? 0.149 14.548 4.551 1.00 68.50 306 GLY A CA 1
ATOM 2527 C C . GLY A 1 306 ? -1.039 13.834 3.914 1.00 68.50 306 GLY A C 1
ATOM 2528 O O . GLY A 1 306 ? -2.088 14.436 3.681 1.00 68.50 306 GLY A O 1
ATOM 2529 N N . MET A 1 307 ? -0.844 12.547 3.614 1.00 78.00 307 MET A N 1
ATOM 2530 C CA . MET A 1 307 ? -1.916 11.666 3.175 1.00 78.00 307 MET A CA 1
ATOM 2531 C C . MET A 1 307 ? -2.899 11.529 4.327 1.00 78.00 307 MET A C 1
ATOM 2533 O O . MET A 1 307 ? -2.516 11.179 5.441 1.00 78.00 307 MET A O 1
ATOM 2537 N N . ARG A 1 308 ? -4.169 11.805 4.044 1.00 86.25 308 ARG A N 1
ATOM 2538 C CA . ARG A 1 308 ? -5.259 11.497 4.963 1.00 86.25 308 ARG A CA 1
ATOM 2539 C C . ARG A 1 308 ? -5.826 10.157 4.561 1.00 86.25 308 ARG A C 1
ATOM 2541 O O . ARG A 1 308 ? -6.316 10.011 3.446 1.00 86.25 308 ARG A O 1
ATOM 2548 N N . PHE A 1 309 ? -5.728 9.185 5.452 1.00 91.94 309 PHE A N 1
ATOM 2549 C CA . PHE A 1 309 ? -6.311 7.879 5.209 1.00 91.94 309 PHE A CA 1
ATOM 2550 C C . PHE A 1 309 ? -7.806 7.912 5.498 1.00 91.94 309 PHE A C 1
ATOM 2552 O O . PHE A 1 309 ? -8.224 8.405 6.543 1.00 91.94 309 PHE A O 1
ATOM 2559 N N . MET A 1 310 ? -8.588 7.386 4.559 1.00 94.00 310 MET A N 1
ATOM 2560 C CA . MET A 1 310 ? -10.051 7.416 4.585 1.00 94.00 310 MET A CA 1
ATOM 2561 C C . MET A 1 310 ? -10.676 6.026 4.467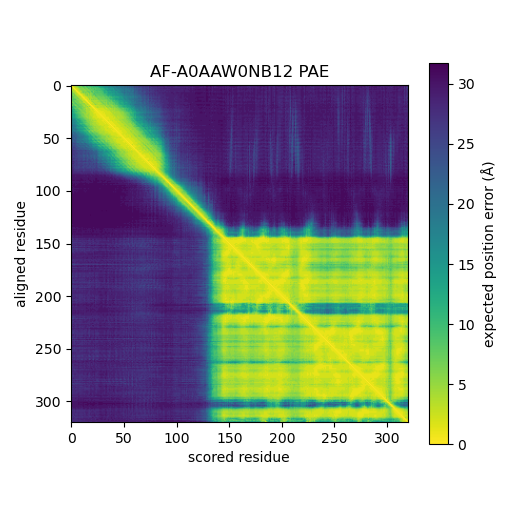 1.00 94.00 310 MET A C 1
ATOM 2563 O O . MET A 1 310 ? -11.850 5.877 4.782 1.00 94.00 310 MET A O 1
ATOM 2567 N N . SER A 1 311 ? -9.931 5.007 4.033 1.00 95.94 311 SER A N 1
ATOM 2568 C CA . SER A 1 311 ? -10.395 3.615 4.045 1.00 95.94 311 SER A CA 1
ATOM 2569 C C . SER A 1 311 ? -9.253 2.638 4.295 1.00 95.94 311 SER A C 1
ATOM 2571 O O . SER A 1 311 ? -8.080 2.982 4.131 1.00 95.94 311 SER A O 1
ATOM 2573 N N . MET A 1 312 ? -9.585 1.434 4.758 1.00 96.44 312 MET A N 1
ATOM 2574 C CA . MET A 1 312 ? -8.625 0.448 5.255 1.00 96.44 312 MET A CA 1
ATOM 2575 C C . MET A 1 312 ? -9.130 -0.961 4.986 1.00 96.44 312 MET A C 1
ATOM 2577 O O . MET A 1 312 ? -10.289 -1.247 5.264 1.00 96.44 312 MET A O 1
ATOM 2581 N N . ARG A 1 313 ? -8.277 -1.858 4.500 1.00 96.75 313 ARG A N 1
ATOM 2582 C CA . ARG A 1 313 ? -8.643 -3.268 4.305 1.00 96.75 313 ARG A CA 1
ATOM 2583 C C . ARG A 1 313 ? -7.570 -4.197 4.834 1.00 96.75 313 ARG A C 1
ATOM 2585 O O . ARG A 1 313 ? -6.382 -3.864 4.806 1.00 96.75 313 ARG A O 1
ATOM 2592 N N . ARG A 1 314 ? -7.991 -5.389 5.217 1.00 96.62 314 ARG A N 1
ATOM 2593 C CA . ARG A 1 314 ? -7.114 -6.499 5.565 1.00 96.62 314 ARG A CA 1
ATOM 2594 C C . ARG A 1 314 ? -6.560 -7.160 4.309 1.00 96.62 314 ARG A C 1
ATOM 2596 O O . ARG A 1 314 ? -7.238 -7.259 3.282 1.00 96.62 314 ARG A O 1
ATOM 2603 N N . ILE A 1 315 ? -5.329 -7.647 4.403 1.00 95.06 315 ILE A N 1
ATOM 2604 C CA . ILE A 1 315 ? -4.747 -8.579 3.437 1.00 95.06 315 ILE A CA 1
ATOM 2605 C C . ILE A 1 315 ? -5.048 -9.992 3.946 1.00 95.06 315 ILE A C 1
ATOM 2607 O O . ILE A 1 315 ? -4.335 -10.521 4.795 1.00 95.06 315 ILE A O 1
ATOM 2611 N N . MET A 1 316 ? -6.158 -10.549 3.467 1.00 89.75 316 MET A N 1
ATOM 2612 C CA . MET A 1 316 ? -6.687 -11.869 3.821 1.00 89.75 316 MET A CA 1
ATOM 2613 C C . MET A 1 316 ? -5.922 -13.010 3.132 1.00 89.75 316 MET A C 1
ATOM 2615 O O . MET A 1 316 ? -5.367 -12.815 2.049 1.00 89.75 316 MET A O 1
ATOM 2619 N N . ASP A 1 317 ? -5.981 -14.216 3.710 1.00 79.69 317 ASP A N 1
ATOM 2620 C CA . ASP A 1 317 ? -5.402 -15.452 3.137 1.00 79.69 317 ASP A CA 1
ATOM 2621 C C . ASP A 1 317 ? -5.910 -15.715 1.702 1.00 79.69 317 ASP A C 1
ATOM 2623 O O . ASP A 1 317 ? -5.171 -16.156 0.833 1.00 79.69 317 ASP A O 1
ATOM 2627 N N . SER A 1 318 ? -7.142 -15.296 1.386 1.00 78.44 318 SER A N 1
ATOM 2628 C CA . SER A 1 318 ? -7.730 -15.408 0.042 1.00 78.44 318 SER A CA 1
ATOM 2629 C C . SER A 1 318 ? -6.987 -14.649 -1.073 1.00 78.44 318 SER A C 1
ATOM 2631 O O . SER A 1 318 ? -7.392 -14.739 -2.230 1.00 78.44 318 SER A O 1
ATOM 2633 N N . TYR A 1 319 ? -5.984 -13.822 -0.755 1.00 75.81 319 TYR A N 1
ATOM 2634 C CA . TYR A 1 319 ? -5.161 -13.138 -1.761 1.00 75.81 319 TYR A CA 1
ATOM 2635 C C . TYR A 1 319 ? -3.920 -13.929 -2.207 1.00 75.81 319 TYR A C 1
ATOM 2637 O O . TYR A 1 319 ? -3.299 -13.516 -3.192 1.00 75.81 319 TYR A O 1
ATOM 2645 N N . TYR A 1 320 ? -3.555 -15.001 -1.497 1.00 77.25 320 TYR A N 1
ATOM 2646 C CA . TYR A 1 320 ? -2.350 -15.811 -1.730 1.00 77.25 320 TYR A CA 1
ATOM 2647 C C . TYR A 1 320 ? -2.591 -16.927 -2.759 1.00 77.25 320 TYR A C 1
ATOM 2649 O O . TYR A 1 320 ? -1.649 -17.212 -3.541 1.00 77.25 320 TYR A O 1
#

InterPro domains:
  IPR001064 Beta/gamma crystallin [PF00030] (146-225)
  IPR001064 Beta/gamma crystallin [PF00030] (233-315)
  IPR001064 Beta/gamma crystallin [PR01367] (181-200)
  IPR001064 Beta/gamma crystallin [PR01367] (201-215)
  IPR001064 Beta/gamma crystallin [PR01367] (234-253)
  IPR001064 Beta/gamma crystallin [PR01367] (292-301)
  IPR001064 Beta/gamma crystallin [PS50915] (184-226)
  IPR001064 Beta/gamma crystallin [PS50915] (232-272)
  IPR001064 Beta/gamma crystallin [PS50915] (273-316)
  IPR001064 Beta/gamma crystallin [SM00247] (146-225)
  IPR001064 Beta/gamma crystallin [SM00247] (233-315)
  IPR011024 Gamma-crystallin-like [SSF49695] (144-316)
  IPR050252 Beta/Gamma-Crystallin [PTHR11818] (24-317)

Sequence (320 aa):
MERAREKGEGEKRGRRKESKTNKEEENRRDKERGEEKERGVREKRRDRGSKREKERGKERKGRGKRKKDRKGRKRRERKERKEGNRGFSGGQKAGGGVQVYKNPGESEREHTSSSARSNSSQQQQLTTSSELNNKMSATDMNMMSRIVFYEDRNFMGRSWECSGDCADMSSYLSRCHSCRVERGCFMVYDRTNFMGNQYFMRRGEYSDYMSMMGMSDCIRSCRMIPMHRGSYRMRIYERENFGGQMYELMDDCDNIMDRYRMNSCMSCNVMDGHWLMYEHPHYRGRMMYMRPGEYRNFMNMGWSGGMRFMSMRRIMDSYY

Mean predicted aligned error: 19.2 Å